Protein AF-A0A7X8IAL9-F1 (afdb_monomer)

Solvent-accessible surface area (backbone atoms only — not comparable to full-atom values): 10198 Å² total; per-residue (Å²): 130,82,61,58,32,57,35,31,48,43,60,51,41,40,53,53,36,50,48,36,69,78,72,43,90,57,88,62,68,87,88,59,64,64,70,59,53,32,47,52,50,37,62,33,36,33,27,13,28,45,78,78,32,46,7,68,96,80,39,61,34,31,34,39,31,29,54,75,41,79,65,78,38,84,29,75,54,65,32,35,36,55,54,33,32,42,37,33,34,37,73,92,75,40,38,34,40,36,42,47,34,92,44,70,69,61,46,48,54,33,56,62,27,91,67,72,88,54,25,53,85,43,66,42,77,46,40,24,48,45,48,37,73,46,49,68,44,47,32,37,46,46,99,82,73,51,70,42,77,55,65,57,89,78,60,54,95,84,55,63,53,79,81,39,46,92,32,50,48,74,45,78,47,77,66,80,71,79,78,74,81,127

Secondary structure (DSSP, 8-state):
---TTEEEHHHHHHHHHHHHHHHS-----TTS-HHHHHHHHHHHHHTTEEEEEE-GGGPPEEEEEETT--S---S--EEE--SEEEEEEETTTTEEEEEEESSHHHHHHHHT-SSSSSSTT-SEEEEEETTEE--EEEEEE-TTS-EEE--STT--TTS-HHHHGGGEEEEEPPPPP-----

Mean predicted aligned error: 6.87 Å

Radius of gyration: 16.72 Å; Cα contacts (8 Å, |Δi|>4): 337; chains: 1; bounding box: 37×33×46 Å

Structure (mmCIF, N/CA/C/O backbone):
data_AF-A0A7X8IAL9-F1
#
_entry.id   AF-A0A7X8IAL9-F1
#
loop_
_atom_site.group_PDB
_atom_site.id
_atom_site.type_symbol
_atom_site.label_atom_id
_atom_site.label_alt_id
_atom_site.label_comp_id
_atom_site.label_asym_id
_atom_site.label_entity_id
_atom_site.label_seq_id
_atom_site.pdbx_PDB_ins_code
_atom_site.Cartn_x
_atom_site.Cartn_y
_atom_site.Cartn_z
_atom_site.occupancy
_atom_site.B_iso_or_equiv
_atom_site.auth_seq_id
_atom_site.auth_comp_id
_atom_site.auth_asym_id
_atom_site.auth_atom_id
_atom_site.pdbx_PDB_model_num
ATOM 1 N N . MET A 1 1 ? 0.511 -17.316 18.051 1.00 42.19 1 MET A N 1
ATOM 2 C CA . MET A 1 1 ? 0.756 -16.774 16.704 1.00 42.19 1 MET A CA 1
ATOM 3 C C . MET A 1 1 ? -0.447 -15.919 16.382 1.00 42.19 1 MET A C 1
ATOM 5 O O . MET A 1 1 ? -1.541 -16.471 16.348 1.00 42.19 1 MET A O 1
ATOM 9 N N . SER A 1 2 ? -0.282 -14.597 16.319 1.00 52.53 2 SER A N 1
ATOM 10 C CA . SER A 1 2 ? -1.327 -13.718 15.788 1.00 52.53 2 SER A CA 1
ATOM 11 C C . SER A 1 2 ? -1.590 -14.115 14.335 1.00 52.53 2 SER A C 1
ATOM 13 O O . SER A 1 2 ? -0.672 -14.531 13.625 1.00 52.53 2 SER A O 1
ATOM 15 N N . ASP A 1 3 ? -2.848 -14.069 13.908 1.00 79.12 3 ASP A N 1
ATOM 16 C CA . ASP A 1 3 ? -3.175 -14.222 12.496 1.00 79.12 3 ASP A CA 1
ATOM 17 C C . ASP A 1 3 ? -2.728 -12.947 11.779 1.00 79.12 3 ASP A C 1
ATOM 19 O O . ASP A 1 3 ? -3.369 -11.912 11.918 1.00 79.12 3 ASP A O 1
ATOM 23 N N . LEU A 1 4 ? -1.610 -13.003 11.047 1.00 82.38 4 LEU A N 1
ATOM 24 C CA . LEU A 1 4 ? -1.046 -11.845 10.336 1.00 82.38 4 LEU A CA 1
ATOM 25 C C . LEU A 1 4 ? -2.037 -11.227 9.337 1.00 82.38 4 LEU A C 1
ATOM 27 O O . LEU A 1 4 ? -1.917 -10.044 9.015 1.00 82.38 4 LEU A O 1
ATOM 31 N N . ARG A 1 5 ? -3.030 -12.012 8.902 1.00 87.81 5 ARG A N 1
ATOM 32 C CA . ARG A 1 5 ? -4.091 -11.611 7.975 1.00 87.81 5 ARG A CA 1
ATOM 33 C C . ARG A 1 5 ? -5.261 -10.909 8.646 1.00 87.81 5 ARG A C 1
ATOM 35 O O . ARG A 1 5 ? -6.133 -10.430 7.939 1.00 87.81 5 ARG A O 1
ATOM 42 N N . THR A 1 6 ? -5.303 -10.831 9.969 1.00 94.06 6 THR A N 1
ATOM 43 C CA . THR A 1 6 ? -6.331 -10.077 10.683 1.00 94.06 6 THR A CA 1
ATOM 44 C C . THR A 1 6 ? -5.652 -8.946 11.440 1.00 94.06 6 THR A C 1
ATOM 46 O O . THR A 1 6 ? -4.868 -9.197 12.352 1.00 94.06 6 THR A O 1
ATOM 49 N N . LYS A 1 7 ? -5.940 -7.703 11.053 1.00 93.69 7 LYS A N 1
ATOM 50 C CA . LYS A 1 7 ? -5.367 -6.498 11.664 1.00 93.69 7 LYS A CA 1
ATOM 51 C C . LYS A 1 7 ? -6.462 -5.490 11.940 1.00 93.69 7 LYS A C 1
ATOM 53 O O . LYS A 1 7 ? -7.434 -5.417 11.200 1.00 93.69 7 LYS A O 1
ATOM 58 N N . THR A 1 8 ? -6.298 -4.676 12.961 1.00 96.62 8 THR A N 1
ATOM 59 C CA . THR A 1 8 ? -7.054 -3.430 13.079 1.00 96.62 8 THR A CA 1
ATOM 60 C C . THR A 1 8 ? -6.558 -2.410 12.047 1.00 96.62 8 THR A C 1
ATOM 62 O O . THR A 1 8 ? -5.414 -2.484 11.585 1.00 96.62 8 THR A O 1
ATOM 65 N N . LEU A 1 9 ? -7.390 -1.431 11.689 1.00 96.31 9 LEU A N 1
ATOM 66 C CA . LEU A 1 9 ? -6.991 -0.312 10.832 1.00 96.31 9 LEU A CA 1
ATOM 67 C C . LEU A 1 9 ? -5.754 0.404 11.397 1.00 96.31 9 LEU A C 1
ATOM 69 O O . LEU A 1 9 ? -4.855 0.774 10.642 1.00 96.31 9 LEU A O 1
ATOM 73 N N . ARG A 1 10 ? -5.679 0.549 12.725 1.00 96.44 10 ARG A N 1
ATOM 74 C CA . ARG A 1 10 ? -4.517 1.117 13.416 1.00 96.44 10 ARG A CA 1
ATOM 75 C C . ARG A 1 10 ? -3.253 0.295 13.194 1.00 96.44 10 ARG A C 1
ATOM 77 O O . ARG A 1 10 ? -2.241 0.863 12.807 1.00 96.44 10 ARG A O 1
ATOM 84 N N . GLU A 1 11 ? -3.307 -1.017 13.415 1.00 95.75 11 GLU A N 1
ATOM 85 C CA . GLU A 1 11 ? -2.155 -1.906 13.201 1.00 95.75 11 GLU A CA 1
ATOM 86 C C . GLU A 1 11 ? -1.697 -1.888 11.739 1.00 95.75 11 GLU A C 1
ATOM 88 O O . GLU A 1 11 ? -0.499 -1.872 11.468 1.00 95.75 11 GLU A O 1
ATOM 93 N N . PHE A 1 12 ? -2.635 -1.850 10.788 1.00 95.00 12 PHE A N 1
ATOM 94 C CA . PHE A 1 12 ? -2.316 -1.711 9.368 1.00 95.00 12 PHE A CA 1
ATOM 95 C C . PHE A 1 12 ? -1.585 -0.393 9.071 1.00 95.00 12 PHE A C 1
ATOM 97 O O . PHE A 1 12 ? -0.506 -0.412 8.480 1.00 95.00 12 PHE A O 1
ATOM 104 N N . LEU A 1 13 ? -2.140 0.746 9.503 1.00 93.62 13 LEU A N 1
ATOM 105 C CA . LEU A 1 13 ? -1.536 2.063 9.274 1.00 93.62 13 LEU A CA 1
ATOM 106 C C . LEU A 1 13 ? -0.201 2.219 10.004 1.00 93.62 13 LEU A C 1
ATOM 108 O O . LEU A 1 13 ? 0.680 2.908 9.503 1.00 93.62 13 LEU A O 1
ATOM 112 N N . GLN A 1 14 ? -0.030 1.565 11.152 1.00 93.56 14 GLN A N 1
ATOM 113 C CA . GLN A 1 14 ? 1.238 1.538 11.869 1.00 93.56 14 GLN A CA 1
ATOM 114 C C . GLN A 1 14 ? 2.319 0.808 11.065 1.00 93.56 14 GLN A C 1
ATOM 116 O O . GLN A 1 14 ? 3.412 1.343 10.924 1.00 93.56 14 GLN A O 1
ATOM 121 N N . GLN A 1 15 ? 2.008 -0.349 10.466 1.00 91.88 15 GLN A N 1
ATOM 122 C CA . GLN A 1 15 ? 2.958 -1.058 9.597 1.00 91.88 15 GLN A CA 1
ATOM 123 C C . GLN A 1 15 ? 3.336 -0.238 8.361 1.00 91.88 15 GLN A C 1
ATOM 125 O O . GLN A 1 15 ? 4.505 -0.198 7.988 1.00 91.88 15 GLN A O 1
ATOM 130 N N . VAL A 1 16 ? 2.359 0.439 7.748 1.00 90.06 16 VAL A N 1
ATOM 131 C CA . VAL A 1 16 ? 2.610 1.381 6.646 1.00 90.06 16 VAL A CA 1
ATOM 132 C C . VAL A 1 16 ? 3.550 2.498 7.101 1.00 90.06 16 VAL A C 1
ATOM 134 O O . VAL A 1 16 ? 4.564 2.737 6.459 1.00 90.06 16 VAL A O 1
ATOM 137 N N . ALA A 1 17 ? 3.254 3.142 8.230 1.00 88.50 17 ALA A N 1
ATOM 138 C CA . ALA A 1 17 ? 4.034 4.262 8.748 1.00 88.50 17 ALA A CA 1
ATOM 139 C C . ALA A 1 17 ? 5.469 3.873 9.116 1.00 88.50 17 ALA A C 1
ATOM 141 O O . ALA A 1 17 ? 6.406 4.604 8.805 1.00 88.50 17 ALA A O 1
ATOM 142 N N . GLU A 1 18 ? 5.642 2.737 9.794 1.00 88.31 18 GLU A N 1
ATOM 143 C CA . GLU A 1 18 ? 6.953 2.216 10.180 1.00 88.31 18 GLU A CA 1
ATOM 144 C C . GLU A 1 18 ? 7.791 1.910 8.942 1.00 88.31 18 GLU A C 1
ATOM 146 O O . GLU A 1 18 ? 8.929 2.369 8.850 1.00 88.31 18 GLU A O 1
ATOM 151 N N . TYR A 1 19 ? 7.203 1.216 7.963 1.00 87.25 19 TYR A N 1
ATOM 152 C CA . TYR A 1 19 ? 7.889 0.892 6.721 1.00 87.25 19 TYR A CA 1
ATOM 153 C C . TYR A 1 19 ? 8.274 2.144 5.938 1.00 87.25 19 TYR A C 1
ATOM 155 O O . TYR A 1 19 ? 9.429 2.268 5.542 1.00 87.25 19 TYR A O 1
ATOM 163 N N . SER A 1 20 ? 7.357 3.099 5.770 1.00 82.69 20 SER A N 1
ATOM 164 C CA . SER A 1 20 ? 7.663 4.351 5.076 1.00 82.69 20 SER A CA 1
ATOM 165 C C . SER A 1 20 ? 8.658 5.228 5.839 1.00 82.69 20 SER A C 1
ATOM 167 O O . SER A 1 20 ? 9.410 5.964 5.214 1.00 82.69 20 SER A O 1
ATOM 169 N N . TYR A 1 21 ? 8.724 5.168 7.171 1.00 80.88 21 TYR A N 1
ATOM 170 C CA . TYR A 1 21 ? 9.773 5.867 7.924 1.00 80.88 21 TYR A CA 1
ATOM 171 C C . TYR A 1 21 ? 11.161 5.259 7.665 1.00 80.88 21 TYR A C 1
ATOM 173 O O . TYR A 1 21 ? 12.146 5.988 7.532 1.00 80.88 21 TYR A O 1
ATOM 181 N N . ASP A 1 22 ? 11.242 3.928 7.608 1.00 82.00 22 ASP A N 1
ATOM 182 C CA . ASP A 1 22 ? 12.504 3.208 7.419 1.00 82.00 22 ASP A CA 1
ATOM 183 C C . ASP A 1 22 ? 12.988 3.239 5.957 1.00 82.00 22 ASP A C 1
ATOM 185 O O . ASP A 1 22 ? 14.195 3.337 5.715 1.00 82.00 22 ASP A O 1
ATOM 189 N N . HIS A 1 23 ? 12.054 3.204 4.999 1.00 77.50 23 HIS A N 1
ATOM 190 C CA . HIS A 1 23 ? 12.324 2.969 3.574 1.00 77.50 23 HIS A CA 1
ATOM 191 C C . HIS A 1 23 ? 11.795 4.047 2.624 1.00 77.50 23 HIS A C 1
ATOM 193 O O . HIS A 1 23 ? 12.223 4.086 1.473 1.00 77.50 23 HIS A O 1
ATOM 199 N N . GLY A 1 24 ? 10.848 4.872 3.066 1.00 65.12 24 GLY A N 1
ATOM 200 C CA . GLY A 1 24 ? 10.171 5.852 2.222 1.00 65.12 24 GLY A CA 1
ATOM 201 C C . GLY A 1 24 ? 10.914 7.182 2.115 1.00 65.12 24 GLY A C 1
ATOM 202 O O . GLY A 1 24 ? 11.796 7.509 2.917 1.00 65.12 24 GLY A O 1
ATOM 203 N N . ASP A 1 25 ? 10.493 7.986 1.138 1.00 53.88 25 ASP A N 1
ATOM 204 C CA . ASP A 1 25 ? 11.043 9.312 0.830 1.00 53.88 25 ASP A CA 1
ATOM 205 C C . ASP A 1 25 ? 10.433 10.409 1.724 1.00 53.88 25 ASP A C 1
ATOM 207 O O . ASP A 1 25 ? 9.987 11.485 1.311 1.00 53.88 25 ASP A O 1
ATOM 211 N N . TYR A 1 26 ? 10.348 10.125 3.025 1.00 49.16 26 TYR A N 1
ATOM 212 C CA . TYR A 1 26 ? 9.940 11.140 3.973 1.00 49.16 26 TYR A CA 1
ATOM 213 C C . TYR A 1 26 ? 11.063 12.175 4.102 1.00 49.16 26 TYR A C 1
ATOM 215 O O . TYR A 1 26 ? 12.069 11.960 4.777 1.00 49.16 26 TYR A O 1
ATOM 223 N N . ASN A 1 27 ? 10.783 13.396 3.639 1.00 40.38 27 ASN A N 1
ATOM 224 C CA . ASN A 1 27 ? 11.352 14.643 4.175 1.00 40.38 27 ASN A CA 1
ATOM 225 C C . ASN A 1 27 ? 11.041 14.843 5.685 1.00 40.38 27 ASN A C 1
ATOM 227 O O . ASN A 1 27 ? 11.032 15.967 6.194 1.00 40.38 27 ASN A O 1
ATOM 231 N N . VAL A 1 28 ? 10.766 13.771 6.437 1.00 44.75 28 VAL A N 1
ATOM 232 C CA . VAL A 1 28 ? 10.884 13.758 7.888 1.00 44.75 28 VAL A CA 1
ATOM 233 C C . VAL A 1 28 ? 12.373 13.824 8.147 1.00 44.75 28 VAL A C 1
ATOM 235 O O . VAL A 1 28 ? 13.112 12.854 8.003 1.00 44.75 28 VAL A O 1
ATOM 238 N N . ILE A 1 29 ? 12.819 15.022 8.502 1.00 40.78 29 ILE A N 1
ATOM 239 C CA . ILE A 1 29 ? 14.117 15.243 9.118 1.00 40.78 29 ILE A CA 1
ATOM 240 C C . ILE A 1 29 ? 14.292 14.130 10.163 1.00 40.78 29 ILE A C 1
ATOM 242 O O . ILE A 1 29 ? 13.561 14.112 11.154 1.00 40.78 29 ILE A O 1
ATOM 246 N N . LYS A 1 30 ? 15.243 13.209 9.945 1.00 52.03 30 LYS A N 1
ATOM 247 C CA . LYS A 1 30 ? 15.613 12.103 10.856 1.00 52.03 30 LYS A CA 1
ATOM 248 C C . LYS A 1 30 ? 16.156 12.590 12.223 1.00 52.03 30 LYS A C 1
ATOM 250 O O . LYS A 1 30 ? 16.856 11.859 12.911 1.00 52.03 30 LYS A O 1
ATOM 255 N N . ASP A 1 31 ? 15.834 13.824 12.619 1.00 51.59 31 ASP A N 1
ATOM 256 C CA . ASP A 1 31 ? 16.098 14.436 13.926 1.00 51.59 31 ASP A CA 1
ATOM 257 C C . ASP A 1 31 ? 14.963 14.175 14.941 1.00 51.59 31 ASP A C 1
ATOM 259 O O . ASP A 1 31 ? 15.006 14.675 16.068 1.00 51.59 31 ASP A O 1
ATOM 263 N N . THR A 1 32 ? 13.925 13.414 14.575 1.00 60.97 32 THR A N 1
ATOM 264 C CA . THR A 1 32 ? 12.786 13.083 15.447 1.00 60.97 32 THR A CA 1
ATOM 265 C C . THR A 1 32 ? 12.774 11.613 15.879 1.00 60.97 32 THR A C 1
ATOM 267 O O . THR A 1 32 ? 13.334 10.732 15.235 1.00 60.97 32 THR A O 1
ATOM 270 N N . ILE A 1 33 ? 12.129 11.353 17.020 1.00 81.56 33 ILE A N 1
ATOM 271 C CA . ILE A 1 33 ? 11.932 10.014 17.595 1.00 81.56 33 ILE A CA 1
ATOM 272 C C . ILE A 1 33 ? 10.917 9.260 16.718 1.00 81.56 33 ILE A C 1
ATOM 274 O O . ILE A 1 33 ? 9.767 9.703 16.650 1.00 81.56 33 ILE A O 1
ATOM 278 N N . LYS A 1 34 ? 11.333 8.157 16.072 1.00 84.00 34 LYS A N 1
ATOM 279 C CA . LYS A 1 34 ? 10.537 7.345 15.123 1.00 84.00 34 LYS A CA 1
ATOM 280 C C . LYS A 1 34 ? 9.113 7.097 15.609 1.00 84.00 34 LYS A C 1
ATOM 282 O O . LYS A 1 34 ? 8.156 7.368 14.891 1.00 84.00 34 LYS A O 1
ATOM 287 N N . GLU A 1 35 ? 8.970 6.664 16.856 1.00 87.00 35 GLU A N 1
ATOM 288 C CA . GLU A 1 35 ? 7.688 6.314 17.464 1.00 87.00 35 GLU A CA 1
ATOM 289 C C . GLU A 1 35 ? 6.693 7.481 17.426 1.00 87.00 35 GLU A C 1
ATOM 291 O O . GLU A 1 35 ? 5.508 7.274 17.185 1.00 87.00 35 GLU A O 1
ATOM 296 N N . LYS A 1 36 ? 7.169 8.722 17.598 1.00 85.69 36 LYS A N 1
ATOM 297 C CA . LYS A 1 36 ? 6.308 9.913 17.560 1.00 85.69 36 LYS A CA 1
ATOM 298 C C . LYS A 1 36 ? 5.855 10.265 16.151 1.00 85.69 36 LYS A C 1
ATOM 300 O O . LYS A 1 36 ? 4.773 10.817 15.988 1.00 85.69 36 LYS A O 1
ATOM 305 N N . GLU A 1 37 ? 6.689 10.026 15.145 1.00 84.75 37 GLU A N 1
ATOM 306 C CA . GLU A 1 37 ? 6.319 10.292 13.751 1.00 84.75 37 GLU A CA 1
ATOM 307 C C . GLU A 1 37 ? 5.328 9.244 13.247 1.00 84.75 37 GLU A C 1
ATOM 309 O O . GLU A 1 37 ? 4.311 9.603 12.657 1.00 84.75 37 GLU A O 1
ATOM 314 N N . VAL A 1 38 ? 5.558 7.973 13.591 1.00 88.88 38 VAL A N 1
ATOM 315 C CA . VAL A 1 38 ? 4.607 6.879 13.356 1.00 88.88 38 VAL A CA 1
ATOM 316 C C . VAL A 1 38 ? 3.263 7.174 14.025 1.00 88.88 38 VAL A C 1
ATOM 318 O O . VAL A 1 38 ? 2.224 7.098 13.373 1.00 88.88 38 VAL A O 1
ATOM 321 N N . GLU A 1 39 ? 3.261 7.579 15.297 1.00 90.00 39 GLU A N 1
ATOM 322 C CA . GLU A 1 39 ? 2.033 7.926 16.024 1.00 90.00 39 GLU A CA 1
ATOM 323 C C . GLU A 1 39 ? 1.271 9.072 15.341 1.00 90.00 39 GLU A C 1
ATOM 325 O O . GLU A 1 39 ? 0.088 8.924 15.034 1.00 90.00 39 GLU A O 1
ATOM 330 N N . LYS A 1 40 ? 1.952 10.178 15.008 1.00 87.62 40 LYS A N 1
ATOM 331 C CA . LYS A 1 40 ? 1.334 11.313 14.299 1.00 87.62 40 LYS A CA 1
ATOM 332 C C . LYS A 1 40 ? 0.753 10.915 12.948 1.00 87.62 40 LYS A C 1
ATOM 334 O O . LYS A 1 40 ? -0.318 11.407 12.585 1.00 87.62 40 LYS A O 1
ATOM 339 N N . PHE A 1 41 ? 1.461 10.076 12.191 1.00 88.19 41 PHE A N 1
ATOM 340 C CA . PHE A 1 41 ? 0.964 9.557 10.922 1.00 88.19 41 PHE A CA 1
ATOM 341 C C . PHE A 1 41 ? -0.336 8.790 11.153 1.00 88.19 41 PHE A C 1
ATOM 343 O O . PHE A 1 41 ? -1.369 9.135 10.584 1.00 88.19 41 PHE A O 1
ATOM 350 N N . VAL A 1 42 ? -0.312 7.800 12.045 1.00 91.31 42 VAL A N 1
ATOM 351 C CA . VAL A 1 42 ? -1.462 6.935 12.319 1.00 91.31 42 VAL A CA 1
ATOM 352 C C . VAL A 1 42 ? -2.669 7.760 12.774 1.00 91.31 42 VAL A C 1
ATOM 354 O O . VAL A 1 42 ? -3.768 7.590 12.245 1.00 91.31 42 VAL A O 1
ATOM 357 N N . GLU A 1 43 ? -2.477 8.708 13.690 1.00 89.75 43 GLU A N 1
ATOM 358 C CA . GLU A 1 43 ? -3.545 9.596 14.165 1.00 89.75 43 GLU A CA 1
ATOM 359 C C . GLU A 1 43 ? -4.124 10.483 13.058 1.00 89.75 43 GLU A C 1
ATOM 361 O O . GLU A 1 43 ? -5.339 10.669 12.989 1.00 89.75 43 GLU A O 1
ATOM 366 N N . SER A 1 44 ? -3.275 10.990 12.160 1.00 88.00 44 SER A N 1
ATOM 367 C CA . SER A 1 44 ? -3.704 11.859 11.059 1.00 88.00 44 SER A CA 1
ATOM 368 C C . SER A 1 44 ? -4.502 11.112 9.987 1.00 88.00 44 SER A C 1
ATOM 370 O O . SER A 1 44 ? -5.242 11.743 9.232 1.00 88.00 44 SER A O 1
ATOM 372 N N . TYR A 1 45 ? -4.344 9.789 9.896 1.00 90.19 45 TYR A N 1
ATOM 373 C CA . TYR A 1 45 ? -4.923 8.967 8.832 1.00 90.19 45 TYR A CA 1
ATOM 374 C C . TYR A 1 45 ? -6.151 8.174 9.285 1.00 90.19 45 TYR A C 1
ATOM 376 O O . TYR A 1 45 ? -7.059 7.984 8.476 1.00 90.19 45 TYR A O 1
ATOM 384 N N . ILE A 1 46 ? -6.219 7.749 10.556 1.00 94.38 46 ILE A N 1
ATOM 385 C CA . ILE A 1 46 ? -7.341 6.951 11.082 1.00 94.38 46 ILE A CA 1
ATOM 386 C C . ILE A 1 46 ? -8.675 7.673 10.905 1.00 94.38 46 ILE A C 1
ATOM 388 O O . ILE A 1 46 ? -9.601 7.095 10.342 1.00 94.38 46 ILE A O 1
ATOM 392 N N . ALA A 1 47 ? -8.777 8.922 11.369 1.00 90.12 47 ALA A N 1
ATOM 393 C CA . ALA A 1 47 ? -10.057 9.627 11.396 1.00 90.12 47 ALA A CA 1
ATOM 394 C C . ALA A 1 47 ? -10.637 9.790 9.984 1.00 90.12 47 ALA A C 1
ATOM 396 O O . ALA A 1 47 ? -11.837 9.620 9.782 1.00 90.12 47 ALA A O 1
ATOM 397 N N . GLY A 1 48 ? -9.777 10.053 8.998 1.00 91.00 48 GLY A N 1
ATOM 398 C CA . GLY A 1 48 ? -10.157 10.259 7.604 1.00 91.00 48 GLY A CA 1
ATOM 399 C C . GLY A 1 48 ? -10.378 8.977 6.801 1.00 91.00 48 GLY A C 1
ATOM 400 O O . GLY A 1 48 ? -10.680 9.077 5.611 1.00 91.00 48 GLY A O 1
ATOM 401 N N . ALA A 1 49 ? -10.208 7.796 7.402 1.00 94.56 49 ALA A N 1
ATOM 402 C CA . ALA A 1 49 ? -10.402 6.520 6.729 1.00 94.56 49 ALA A CA 1
ATOM 403 C C . ALA A 1 49 ? -11.892 6.215 6.504 1.00 94.56 49 ALA A C 1
ATOM 405 O O . ALA A 1 49 ? -12.739 6.411 7.370 1.00 94.56 49 ALA A O 1
ATOM 406 N N . GLU A 1 50 ? -12.206 5.676 5.333 1.00 95.31 50 GLU A N 1
ATOM 407 C CA . GLU A 1 50 ? -13.512 5.146 4.970 1.00 95.31 50 GLU A CA 1
ATOM 408 C C . GLU A 1 50 ? -13.328 3.708 4.471 1.00 95.31 50 GLU A C 1
ATOM 410 O O . GLU A 1 50 ? -12.835 3.460 3.364 1.00 95.31 50 GLU A O 1
ATOM 415 N N . ILE A 1 51 ? -13.722 2.745 5.305 1.00 95.44 51 ILE A N 1
ATOM 416 C CA . ILE A 1 51 ? -13.659 1.318 4.976 1.00 95.44 51 ILE A CA 1
ATOM 417 C C . ILE A 1 51 ? -14.893 0.956 4.151 1.00 95.44 51 ILE A C 1
ATOM 419 O O . ILE A 1 51 ? -16.003 0.828 4.666 1.00 95.44 51 ILE A O 1
ATOM 423 N N . LEU A 1 52 ? -14.693 0.776 2.847 1.00 95.38 52 LEU A N 1
ATOM 424 C CA . LEU A 1 52 ? -15.753 0.394 1.913 1.00 95.38 52 LEU A CA 1
ATOM 425 C C . LEU A 1 52 ? -15.972 -1.123 1.908 1.00 95.38 52 LEU A C 1
ATOM 427 O O . LEU A 1 52 ? -17.099 -1.594 1.737 1.00 95.38 52 LEU A O 1
ATOM 431 N N . LYS A 1 53 ? -14.887 -1.888 2.067 1.00 95.94 53 LYS A N 1
ATOM 432 C CA . LYS A 1 53 ? -14.892 -3.347 2.217 1.00 95.94 53 LYS A CA 1
ATOM 433 C C . LYS A 1 53 ? -13.770 -3.765 3.160 1.00 95.94 53 LYS A C 1
ATOM 435 O O . LYS A 1 53 ? -12.634 -3.333 2.990 1.00 95.94 53 LYS A O 1
ATOM 440 N N . ASP A 1 54 ? -14.098 -4.621 4.119 1.00 94.75 54 ASP A N 1
ATOM 441 C CA . ASP A 1 54 ? -13.238 -5.001 5.245 1.00 94.75 54 ASP A CA 1
ATOM 442 C C . ASP A 1 54 ? -12.399 -6.264 5.004 1.00 94.75 54 ASP A C 1
ATOM 444 O O . ASP A 1 54 ? -11.548 -6.596 5.820 1.00 94.75 54 ASP A O 1
ATOM 448 N N . GLY A 1 55 ? -12.615 -6.985 3.905 1.00 93.38 55 GLY A N 1
ATOM 449 C CA . GLY A 1 55 ? -11.894 -8.229 3.630 1.00 93.38 55 GLY A CA 1
ATOM 450 C C . GLY A 1 55 ? -12.635 -9.510 4.047 1.00 93.38 55 GLY A C 1
ATOM 451 O O . GLY A 1 55 ? -12.210 -10.633 3.763 1.00 93.38 55 GLY A O 1
ATOM 452 N N . LYS A 1 56 ? -13.733 -9.377 4.801 1.00 94.25 56 LYS A N 1
ATOM 453 C CA . LYS A 1 56 ? -14.330 -10.509 5.512 1.00 94.25 56 LYS A CA 1
ATOM 454 C C . LYS A 1 56 ? -14.838 -11.585 4.552 1.00 94.25 56 LYS A C 1
ATOM 456 O O . LYS A 1 56 ? -15.393 -11.293 3.492 1.00 94.25 56 LYS A O 1
ATOM 461 N N . ASP A 1 57 ? -14.684 -12.843 4.964 1.00 91.12 57 ASP A N 1
ATOM 462 C CA . ASP A 1 57 ? -15.049 -14.036 4.189 1.00 91.12 57 ASP A CA 1
ATOM 463 C C . ASP A 1 57 ? -14.274 -14.172 2.858 1.00 91.12 57 ASP A C 1
ATOM 465 O O . ASP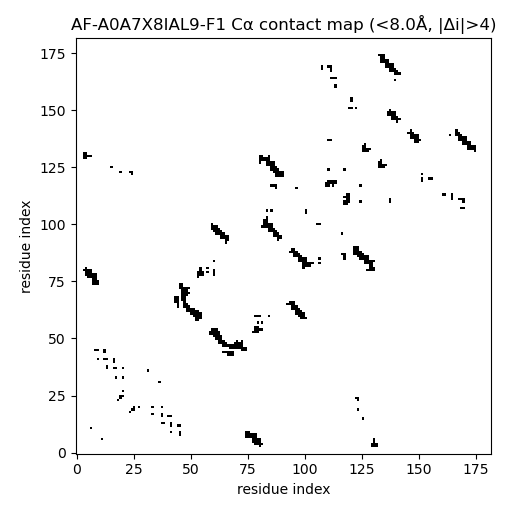 A 1 57 ? -14.772 -14.781 1.911 1.00 91.12 57 ASP A O 1
ATOM 469 N N . GLY A 1 58 ? -13.063 -13.604 2.774 1.00 87.12 58 GLY A N 1
ATOM 470 C CA . GLY A 1 58 ? -12.218 -13.654 1.573 1.00 87.12 58 GLY A CA 1
ATOM 471 C C . GLY A 1 58 ? -12.651 -12.682 0.470 1.00 87.12 58 GLY A C 1
ATOM 472 O O . GLY A 1 58 ? -12.366 -12.906 -0.707 1.00 87.12 58 GLY A O 1
ATOM 473 N N . LYS A 1 59 ? -13.412 -11.638 0.817 1.00 92.62 59 LYS A N 1
ATOM 474 C CA . LYS A 1 59 ? -13.817 -10.579 -0.121 1.00 92.62 59 LYS A CA 1
ATOM 475 C C . LYS A 1 59 ? -12.722 -9.523 -0.217 1.00 92.62 59 LYS A C 1
ATOM 477 O O . LYS A 1 59 ? -12.087 -9.274 0.778 1.00 92.62 59 LYS A O 1
ATOM 482 N N . PRO A 1 60 ? -12.568 -8.790 -1.327 1.00 93.12 60 PRO A N 1
ATOM 483 C CA . PRO A 1 60 ? -11.552 -7.739 -1.422 1.00 93.12 60 PRO A CA 1
ATOM 484 C C . PRO A 1 60 ? -11.655 -6.687 -0.308 1.00 93.12 60 PRO A C 1
ATOM 486 O O . PRO A 1 60 ? -12.761 -6.232 -0.005 1.00 93.12 60 PRO A O 1
ATOM 489 N N . VAL A 1 61 ? -10.515 -6.244 0.219 1.00 94.75 61 VAL A N 1
ATOM 490 C CA . VAL A 1 61 ? -10.397 -5.028 1.029 1.00 94.75 61 VAL A CA 1
ATOM 491 C C . VAL A 1 61 ? -10.441 -3.816 0.098 1.00 94.75 61 VAL A C 1
ATOM 493 O O . VAL A 1 61 ? -9.868 -3.806 -0.996 1.00 94.75 61 VAL A O 1
ATOM 496 N N . THR A 1 62 ? -11.176 -2.785 0.502 1.00 95.56 62 THR A N 1
ATOM 497 C CA . THR A 1 62 ? -11.162 -1.487 -0.171 1.00 95.56 62 THR A CA 1
ATOM 498 C C . THR A 1 62 ? -11.324 -0.397 0.870 1.00 95.56 62 THR A C 1
ATOM 500 O O . THR A 1 62 ? -12.362 -0.316 1.529 1.00 95.56 62 THR A O 1
ATOM 503 N N . ILE A 1 63 ? -10.302 0.438 0.999 1.00 94.94 63 ILE A N 1
ATOM 504 C CA . ILE A 1 63 ? -10.264 1.563 1.932 1.00 94.94 63 ILE A CA 1
ATOM 505 C C . ILE A 1 63 ? -9.844 2.784 1.138 1.00 94.94 63 ILE A C 1
ATOM 507 O O . ILE A 1 63 ? -9.004 2.684 0.248 1.00 94.94 63 ILE A O 1
ATOM 511 N N . ARG A 1 64 ? -10.419 3.932 1.454 1.00 94.12 64 ARG A N 1
ATOM 512 C CA . ARG A 1 64 ? -9.915 5.222 0.992 1.00 94.12 64 ARG A CA 1
ATOM 513 C C . ARG A 1 64 ? -9.854 6.168 2.170 1.00 94.12 64 ARG A C 1
ATOM 515 O O . ARG A 1 64 ? -10.614 6.002 3.117 1.00 94.12 64 ARG A O 1
ATOM 522 N N . GLY A 1 65 ? -9.016 7.179 2.095 1.00 92.25 65 GLY A N 1
ATOM 523 C CA . GLY A 1 65 ? -9.015 8.212 3.109 1.00 92.25 65 GLY A CA 1
ATOM 524 C C . GLY A 1 65 ? -8.262 9.447 2.679 1.00 92.25 65 GLY A C 1
ATOM 525 O O . GLY A 1 65 ? -7.680 9.509 1.596 1.00 92.25 65 GLY A O 1
ATOM 526 N N . LYS A 1 66 ? -8.305 10.447 3.551 1.00 91.12 66 LYS A N 1
ATOM 527 C CA . LYS A 1 66 ? -7.550 11.682 3.400 1.00 91.12 66 LYS A CA 1
ATOM 528 C C . LYS A 1 66 ? -6.980 12.099 4.743 1.00 91.12 66 LYS A C 1
ATOM 530 O O . LYS A 1 66 ? -7.720 12.196 5.720 1.00 91.12 66 LYS A O 1
ATOM 535 N N . ALA A 1 67 ? -5.676 12.345 4.782 1.00 87.00 67 ALA A N 1
ATOM 536 C CA . ALA A 1 67 ? -5.003 12.794 5.991 1.00 87.00 67 ALA A CA 1
ATOM 537 C C . ALA A 1 67 ? -5.614 14.109 6.510 1.00 87.00 67 ALA A C 1
ATOM 539 O O . ALA A 1 67 ? -5.831 15.052 5.745 1.00 87.00 67 ALA A O 1
ATOM 540 N N . GLY A 1 68 ? -5.890 14.168 7.814 1.00 86.38 68 GLY A N 1
ATOM 541 C CA . GLY A 1 68 ? -6.473 15.335 8.481 1.00 86.38 68 GLY A CA 1
ATOM 542 C C . GLY A 1 68 ? -7.966 15.574 8.214 1.00 86.38 68 GLY A C 1
ATOM 543 O O . GLY A 1 68 ? -8.500 16.572 8.696 1.00 86.38 68 GLY A O 1
ATOM 544 N N . ASP A 1 69 ? -8.638 14.696 7.464 1.00 91.62 69 ASP A N 1
ATOM 545 C CA . ASP A 1 69 ? -10.103 14.665 7.369 1.00 91.62 69 ASP A CA 1
ATOM 546 C C . ASP A 1 69 ? -10.695 13.791 8.494 1.00 91.62 69 ASP A C 1
ATOM 548 O O . ASP A 1 69 ? -9.977 13.041 9.156 1.00 91.62 69 ASP A O 1
ATOM 552 N N . ASP A 1 70 ? -12.009 13.876 8.702 1.00 90.50 70 ASP A N 1
ATOM 553 C CA . ASP A 1 70 ? -12.743 13.048 9.664 1.00 90.50 70 ASP A CA 1
ATOM 554 C C . ASP A 1 70 ? -13.989 12.435 9.004 1.00 90.50 70 ASP A C 1
ATOM 556 O O . ASP A 1 70 ? -14.940 13.119 8.612 1.00 90.50 70 ASP A O 1
ATOM 560 N N . LYS A 1 71 ? -13.958 11.112 8.853 1.00 88.50 71 LYS A N 1
ATOM 561 C CA . LYS A 1 71 ? -15.032 10.244 8.356 1.00 88.50 71 LYS A CA 1
ATOM 562 C C . LYS A 1 71 ? -15.593 9.335 9.453 1.00 88.50 71 LYS A C 1
ATOM 564 O O . LYS A 1 71 ? -16.521 8.575 9.177 1.00 88.50 71 LYS A O 1
ATOM 569 N N . GLY A 1 72 ? -15.093 9.448 10.685 1.00 87.06 72 GLY A N 1
ATOM 570 C CA . GLY A 1 72 ? -15.593 8.733 11.856 1.00 87.06 72 GLY A CA 1
ATOM 571 C C . GLY A 1 72 ? -14.946 7.376 12.132 1.00 87.06 72 GLY A C 1
ATOM 572 O O . GLY A 1 72 ? -15.470 6.645 12.975 1.00 87.06 72 GLY A O 1
ATOM 573 N N . SER A 1 73 ? -13.844 7.028 11.460 1.00 93.88 73 SER A N 1
ATOM 574 C CA . SER A 1 73 ? -13.108 5.800 11.774 1.00 93.88 73 SER A CA 1
ATOM 575 C C . SER A 1 73 ? -12.347 5.907 13.099 1.00 93.88 73 SER A C 1
ATOM 577 O O . SER A 1 73 ? -11.816 6.965 13.439 1.00 93.88 73 SER A O 1
ATOM 579 N N . THR A 1 74 ? -12.301 4.816 13.871 1.00 93.75 74 THR A N 1
ATOM 580 C CA . THR A 1 74 ? -11.725 4.809 15.235 1.00 93.75 74 THR A CA 1
ATOM 581 C C . THR A 1 74 ? -10.338 4.175 15.307 1.00 93.75 74 THR A C 1
ATOM 583 O O . THR A 1 74 ? -9.575 4.434 16.242 1.00 93.75 74 THR A O 1
ATOM 586 N N . GLY A 1 75 ? -9.996 3.358 14.313 1.00 94.56 75 GLY A N 1
ATOM 587 C CA . GLY A 1 75 ? -8.777 2.563 14.262 1.00 94.56 75 GLY A CA 1
ATOM 588 C C . GLY A 1 75 ? -8.964 1.129 14.757 1.00 94.56 75 GLY A C 1
ATOM 589 O O . GLY A 1 75 ? -8.072 0.320 14.520 1.00 94.56 75 GLY A O 1
ATOM 590 N N . ASP A 1 76 ? -10.089 0.807 15.405 1.00 96.69 76 ASP A N 1
ATOM 591 C CA . ASP A 1 76 ? -10.397 -0.532 15.937 1.00 96.69 76 ASP A CA 1
ATOM 592 C C . ASP A 1 76 ? -11.081 -1.440 14.903 1.00 96.69 76 ASP A C 1
ATOM 594 O O . ASP A 1 76 ? -11.323 -2.624 15.153 1.00 96.69 76 ASP A O 1
ATOM 598 N N . GLU A 1 77 ? -11.436 -0.890 13.743 1.00 96.38 77 GLU A N 1
ATOM 599 C CA . GLU A 1 77 ? -12.064 -1.635 12.665 1.00 96.38 77 GLU A CA 1
ATOM 600 C C . GLU A 1 77 ? -11.140 -2.743 12.171 1.00 96.38 77 GLU A C 1
ATOM 602 O O . GLU A 1 77 ? -9.958 -2.525 11.915 1.00 96.38 77 GLU A O 1
ATOM 607 N N . VAL A 1 78 ? -11.692 -3.945 12.031 1.00 96.25 78 VAL A N 1
ATOM 608 C CA . VAL A 1 78 ? -10.925 -5.133 11.662 1.00 96.25 78 VAL A CA 1
ATOM 609 C C . VAL A 1 78 ? -10.876 -5.277 10.146 1.00 96.25 78 VAL A C 1
ATOM 611 O O . VAL A 1 78 ? -11.906 -5.258 9.476 1.00 96.25 78 VAL A O 1
ATOM 614 N N . LEU A 1 79 ? -9.669 -5.480 9.635 1.00 95.75 79 LEU A N 1
ATOM 615 C CA . LEU A 1 79 ? -9.327 -5.747 8.250 1.00 95.75 79 LEU A CA 1
ATOM 616 C C . LEU A 1 79 ? -8.849 -7.195 8.111 1.00 95.75 79 LEU A C 1
ATOM 618 O O . LEU A 1 79 ? -8.013 -7.666 8.887 1.00 95.75 79 LEU A O 1
ATOM 622 N N . PHE A 1 80 ? -9.358 -7.889 7.095 1.00 95.25 80 PHE A N 1
ATOM 623 C CA . PHE A 1 80 ? -8.929 -9.233 6.718 1.00 95.25 80 PHE A CA 1
ATOM 624 C C . PHE A 1 80 ? -8.007 -9.137 5.493 1.00 95.25 80 PHE A C 1
ATOM 626 O O . PHE A 1 80 ? -8.445 -9.187 4.346 1.00 95.25 80 PHE A O 1
ATOM 633 N N . CYS A 1 81 ? -6.716 -8.950 5.745 1.00 92.19 81 CYS A N 1
ATOM 634 C CA . CYS A 1 81 ? -5.662 -8.724 4.762 1.00 92.19 81 CYS A CA 1
ATOM 635 C C . CYS A 1 81 ? -5.217 -10.036 4.090 1.00 92.19 81 CYS A C 1
ATOM 637 O O . CYS A 1 81 ? -4.191 -10.608 4.457 1.00 92.19 81 CYS A O 1
ATOM 639 N N . HIS A 1 82 ? -5.986 -10.526 3.119 1.00 91.25 82 HIS A N 1
ATOM 640 C CA . HIS A 1 82 ? -5.633 -11.688 2.293 1.00 91.25 82 HIS A CA 1
ATOM 641 C C . HIS A 1 82 ? -5.162 -11.282 0.890 1.00 91.25 82 HIS A C 1
ATOM 643 O O . HIS A 1 82 ? -5.434 -10.172 0.433 1.00 91.25 82 HIS A O 1
ATOM 649 N N . ASP A 1 83 ? -4.501 -12.209 0.195 1.00 93.75 83 ASP A N 1
ATOM 650 C CA . ASP A 1 83 ? -3.965 -12.010 -1.156 1.00 93.75 83 ASP A CA 1
ATOM 651 C C . ASP A 1 83 ? -2.968 -10.842 -1.192 1.00 93.75 83 ASP A C 1
ATOM 653 O O . ASP A 1 83 ? -2.029 -10.831 -0.398 1.00 93.75 83 ASP A O 1
ATOM 657 N N . TYR A 1 84 ? -3.146 -9.875 -2.095 1.00 94.81 84 TYR A N 1
ATOM 658 C CA . TYR A 1 84 ? -2.247 -8.740 -2.266 1.00 94.81 84 TYR A CA 1
ATOM 659 C C . TYR A 1 84 ? -2.990 -7.429 -2.036 1.00 94.81 84 TYR A C 1
ATOM 661 O O . TYR A 1 84 ? -3.857 -7.063 -2.823 1.00 94.81 84 TYR A O 1
ATOM 669 N N . LEU A 1 85 ? -2.649 -6.698 -0.982 1.00 94.75 85 LEU A N 1
ATOM 670 C CA . LEU A 1 85 ? -3.152 -5.351 -0.737 1.00 94.75 85 LEU A CA 1
ATOM 671 C C . LEU A 1 85 ? -2.122 -4.359 -1.264 1.00 94.75 85 LEU A C 1
ATOM 673 O O . LEU A 1 85 ? -0.971 -4.410 -0.846 1.00 94.75 85 LEU A O 1
ATOM 677 N N . LEU A 1 86 ? -2.534 -3.454 -2.144 1.00 93.38 86 LEU A N 1
ATOM 678 C CA . LEU A 1 86 ? -1.714 -2.321 -2.561 1.00 93.38 86 LEU A CA 1
ATOM 679 C C . LEU A 1 86 ? -2.221 -1.069 -1.846 1.00 93.38 86 LEU A C 1
ATOM 681 O O . LEU A 1 86 ? -3.370 -0.666 -2.045 1.00 93.38 86 LEU A O 1
ATOM 685 N N . TYR A 1 87 ? -1.371 -0.509 -0.992 1.00 91.88 87 TYR A N 1
ATOM 686 C CA . TYR A 1 87 ? -1.513 0.819 -0.409 1.00 91.88 87 TYR A CA 1
ATOM 687 C C . TYR A 1 87 ? -0.844 1.843 -1.320 1.00 91.88 87 TYR A C 1
ATOM 689 O O . TYR A 1 87 ? 0.255 1.603 -1.823 1.00 91.88 87 TYR A O 1
ATOM 697 N N . ASP A 1 88 ? -1.496 2.986 -1.481 1.00 87.44 88 ASP A N 1
ATOM 698 C CA . ASP A 1 88 ? -0.995 4.118 -2.247 1.00 87.44 88 ASP A CA 1
ATOM 699 C C . ASP A 1 88 ? -1.360 5.432 -1.555 1.00 87.44 88 ASP A C 1
ATOM 701 O O . ASP A 1 88 ? -2.514 5.627 -1.160 1.00 87.44 88 ASP A O 1
ATOM 705 N N . LEU A 1 89 ? -0.370 6.317 -1.432 1.00 81.75 89 LEU A N 1
ATOM 706 C CA . LEU A 1 89 ? -0.504 7.690 -0.967 1.00 81.75 89 LEU A CA 1
ATOM 707 C C . LEU A 1 89 ? -0.106 8.692 -2.056 1.00 81.75 89 LEU A C 1
ATOM 709 O O . LEU A 1 89 ? 1.014 8.692 -2.576 1.00 81.75 89 LEU A O 1
ATOM 713 N N . THR A 1 90 ? -0.986 9.668 -2.273 1.00 72.69 90 THR A N 1
ATOM 714 C CA . THR A 1 90 ? -0.705 10.841 -3.104 1.00 72.69 90 THR A CA 1
ATOM 715 C C . THR A 1 90 ? -0.238 12.016 -2.234 1.00 72.69 90 THR A C 1
ATOM 717 O O . THR A 1 90 ? -1.029 12.689 -1.565 1.00 72.69 90 THR A O 1
ATOM 720 N N . GLY A 1 91 ? 1.066 12.305 -2.242 1.00 64.50 91 GLY A N 1
ATOM 721 C CA . GLY A 1 91 ? 1.680 13.296 -1.348 1.00 64.50 91 GLY A CA 1
ATOM 722 C C . GLY A 1 91 ? 1.156 14.727 -1.518 1.00 64.50 91 GLY A C 1
ATOM 723 O O . GLY A 1 91 ? 1.113 15.481 -0.550 1.00 64.50 91 GLY A O 1
ATOM 724 N N . GLN A 1 92 ? 0.684 15.106 -2.713 1.00 67.81 92 GLN A N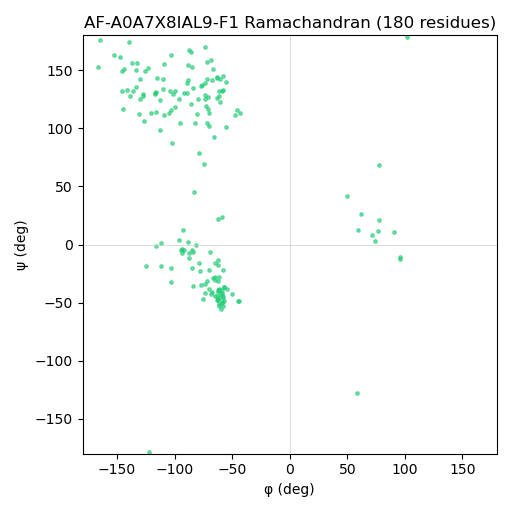 1
ATOM 725 C CA . GLN A 1 92 ? 0.154 16.456 -2.961 1.00 67.81 92 GLN A CA 1
ATOM 726 C C . GLN A 1 92 ? -1.203 16.719 -2.293 1.00 67.81 92 GLN A C 1
ATOM 728 O O . GLN A 1 92 ? -1.505 17.860 -1.943 1.00 67.81 92 GLN A O 1
ATOM 733 N N . SER A 1 93 ? -2.042 15.691 -2.143 1.00 74.50 93 SER A N 1
ATOM 734 C CA . SER A 1 93 ? -3.421 15.849 -1.661 1.00 74.50 93 SER A CA 1
ATOM 735 C C . SER A 1 93 ? -3.651 15.239 -0.274 1.00 74.50 93 SER A C 1
ATOM 737 O O . SER A 1 93 ? -4.633 15.590 0.387 1.00 74.50 93 SER A O 1
ATOM 739 N N . GLY A 1 94 ? -2.757 14.344 0.163 1.00 78.56 94 GLY A N 1
ATOM 740 C CA . GLY A 1 94 ? -2.927 13.529 1.364 1.00 78.56 94 GLY A CA 1
ATOM 741 C C . GLY A 1 94 ? -3.995 12.441 1.212 1.00 78.56 94 GLY A C 1
ATOM 742 O O . GLY A 1 94 ? -4.371 11.827 2.210 1.00 78.56 94 GLY A O 1
ATOM 743 N N . GLU A 1 95 ? -4.522 12.231 0.002 1.00 87.69 95 GLU A N 1
ATOM 744 C CA . GLU A 1 95 ? -5.447 11.141 -0.306 1.00 87.69 95 GLU A CA 1
ATOM 745 C C . GLU A 1 95 ? -4.683 9.830 -0.450 1.00 87.69 95 GLU A C 1
ATOM 747 O O . GLU A 1 95 ? -3.638 9.774 -1.107 1.00 87.69 95 GLU A O 1
ATOM 752 N N . TRP A 1 96 ? -5.240 8.780 0.142 1.00 89.31 96 TRP A N 1
ATOM 753 C CA . TRP A 1 96 ? -4.683 7.437 0.119 1.00 89.31 96 TRP A CA 1
ATOM 754 C C . TRP A 1 96 ? -5.768 6.390 -0.118 1.00 89.31 96 TRP A C 1
ATOM 756 O O . TRP A 1 96 ? -6.956 6.610 0.151 1.00 89.31 96 TRP A O 1
ATOM 766 N N . VAL A 1 97 ? -5.359 5.234 -0.629 1.00 92.06 97 VAL A N 1
ATOM 767 C CA . VAL A 1 97 ? -6.253 4.119 -0.944 1.00 92.06 97 VAL A CA 1
ATOM 768 C C . VAL A 1 97 ? -5.580 2.783 -0.647 1.00 92.06 97 VAL A C 1
ATOM 770 O O . VAL A 1 97 ? -4.362 2.651 -0.722 1.00 92.06 97 VAL A O 1
ATOM 773 N N . VAL A 1 98 ? -6.391 1.781 -0.315 1.00 93.62 98 VAL A N 1
ATOM 774 C CA . VAL A 1 98 ? -5.990 0.377 -0.206 1.00 93.62 98 VAL A CA 1
ATOM 775 C C . VAL A 1 98 ? -6.929 -0.458 -1.056 1.00 93.62 98 VAL A C 1
ATOM 777 O O . VAL A 1 98 ? -8.149 -0.366 -0.895 1.00 93.62 98 VAL A O 1
ATOM 780 N N . VAL A 1 99 ? -6.374 -1.291 -1.935 1.00 93.50 99 VAL A N 1
ATOM 781 C CA . VAL A 1 99 ? -7.147 -2.189 -2.804 1.00 93.50 99 VAL A CA 1
ATOM 782 C C . VAL A 1 99 ? -6.544 -3.590 -2.789 1.00 93.50 99 VAL A C 1
ATOM 784 O O . VAL A 1 99 ? -5.331 -3.746 -2.905 1.00 93.50 99 VAL A O 1
ATOM 787 N N . THR A 1 100 ? -7.394 -4.614 -2.674 1.00 94.62 100 THR A N 1
ATOM 788 C CA . THR A 1 100 ? -6.979 -6.014 -2.844 1.00 94.62 100 THR A CA 1
ATOM 789 C C . THR A 1 100 ? -6.964 -6.439 -4.310 1.00 94.62 100 THR A C 1
ATOM 791 O O . THR A 1 100 ? -7.945 -6.261 -5.035 1.00 94.62 100 THR A O 1
ATOM 794 N N . PHE A 1 101 ? -5.891 -7.121 -4.690 1.00 93.88 101 PHE A N 1
ATOM 795 C CA . PHE A 1 101 ? -5.703 -7.849 -5.935 1.00 93.88 101 PHE A CA 1
ATOM 796 C C . PHE A 1 101 ? -5.552 -9.343 -5.650 1.00 93.88 101 PHE A C 1
ATOM 798 O O . PHE A 1 101 ? -4.926 -9.749 -4.673 1.00 93.88 101 PHE A O 1
ATOM 805 N N . THR A 1 102 ? -6.109 -10.172 -6.530 1.00 91.25 102 THR A N 1
ATOM 806 C CA . THR A 1 102 ? -6.122 -11.636 -6.372 1.00 91.25 102 THR A CA 1
ATOM 807 C C . THR A 1 102 ? -4.957 -12.335 -7.070 1.00 91.25 102 THR A C 1
ATOM 809 O O . THR A 1 102 ? -4.843 -13.557 -7.005 1.00 91.25 102 THR A O 1
ATOM 812 N N . SER A 1 103 ? -4.114 -11.595 -7.793 1.00 92.81 103 SER A N 1
ATOM 813 C CA . SER A 1 103 ? -2.966 -12.154 -8.502 1.00 92.81 103 SER A CA 1
ATOM 814 C C . SER A 1 103 ? -1.787 -11.188 -8.504 1.00 92.81 103 SER A C 1
ATOM 816 O O . SER A 1 103 ? -1.969 -9.972 -8.522 1.00 92.81 103 SER A O 1
ATOM 818 N N . LEU A 1 104 ? -0.575 -11.748 -8.515 1.00 92.00 104 LEU A N 1
ATOM 819 C CA . LEU A 1 104 ? 0.660 -10.973 -8.611 1.00 92.00 104 LEU A CA 1
ATOM 820 C C . LEU A 1 104 ? 0.699 -10.146 -9.903 1.00 92.00 104 LEU A C 1
ATOM 822 O O . LEU A 1 104 ? 1.033 -8.970 -9.867 1.00 92.00 104 LEU A O 1
ATOM 826 N N . GLU A 1 105 ? 0.282 -10.749 -11.019 1.00 92.38 105 GLU A N 1
ATOM 827 C CA . GLU A 1 105 ? 0.251 -10.105 -12.335 1.00 92.38 105 GLU A CA 1
ATOM 828 C C . GLU A 1 105 ? -0.636 -8.849 -12.335 1.00 92.38 105 GLU A C 1
ATOM 830 O O . GLU A 1 105 ? -0.283 -7.834 -12.935 1.00 92.38 105 GLU A O 1
ATOM 835 N N . ASP A 1 106 ? -1.781 -8.887 -11.647 1.00 91.06 106 ASP A N 1
ATOM 836 C CA . ASP A 1 106 ? -2.667 -7.725 -11.562 1.00 91.06 106 ASP A CA 1
ATOM 837 C C . ASP A 1 106 ? -2.058 -6.606 -10.713 1.00 91.06 106 ASP A C 1
ATOM 839 O O . ASP A 1 106 ? -2.178 -5.440 -11.085 1.00 91.06 106 ASP A O 1
ATOM 843 N N . VAL A 1 107 ? -1.367 -6.941 -9.618 1.00 92.00 107 VAL A N 1
ATOM 844 C CA . VAL A 1 107 ? -0.645 -5.955 -8.794 1.00 92.00 107 VAL A CA 1
ATOM 845 C C . VAL A 1 107 ? 0.463 -5.290 -9.605 1.00 92.00 107 VAL A C 1
ATOM 847 O O . VAL A 1 107 ? 0.553 -4.065 -9.626 1.00 92.00 107 VAL A O 1
ATOM 850 N N . GLU A 1 108 ? 1.278 -6.082 -10.308 1.00 91.94 108 GLU A N 1
ATOM 851 C CA . GLU A 1 108 ? 2.391 -5.582 -11.123 1.00 91.94 108 GLU A CA 1
ATOM 852 C C . GLU A 1 108 ? 1.906 -4.605 -12.192 1.00 91.94 108 GLU A C 1
ATOM 854 O O . GLU A 1 108 ? 2.483 -3.529 -12.338 1.00 91.94 108 GLU A O 1
ATOM 859 N N . LYS A 1 109 ? 0.803 -4.935 -12.882 1.00 88.56 109 LYS A N 1
ATOM 860 C CA . LYS A 1 109 ? 0.177 -4.046 -13.871 1.00 88.56 109 LYS A CA 1
ATOM 861 C C . LYS A 1 109 ? -0.215 -2.694 -13.286 1.00 88.56 109 LYS A C 1
ATOM 863 O O . LYS A 1 109 ? -0.105 -1.705 -13.999 1.00 88.56 109 LYS A O 1
ATOM 868 N N . HIS A 1 110 ? -0.678 -2.646 -12.035 1.00 87.00 110 HIS A N 1
ATOM 869 C CA . HIS A 1 110 ? -1.039 -1.385 -11.381 1.00 87.00 110 HIS A CA 1
ATOM 870 C C . HIS A 1 110 ? 0.206 -0.602 -10.970 1.00 87.00 110 HIS A C 1
ATOM 872 O O . HIS A 1 110 ? 0.313 0.566 -11.332 1.00 87.00 110 HIS A O 1
ATOM 878 N N . ILE A 1 111 ? 1.186 -1.256 -10.331 1.00 88.06 111 ILE A N 1
ATOM 879 C CA . ILE A 1 111 ? 2.455 -0.631 -9.913 1.00 88.06 111 ILE A CA 1
ATOM 880 C C . ILE A 1 111 ? 3.117 0.143 -11.062 1.00 88.06 111 ILE A C 1
ATOM 882 O O . ILE A 1 111 ? 3.614 1.249 -10.852 1.00 88.06 111 ILE A O 1
ATOM 886 N N . ILE A 1 112 ? 3.121 -0.427 -12.271 1.00 87.44 112 ILE A N 1
ATOM 887 C CA . ILE A 1 112 ? 3.766 0.181 -13.444 1.00 87.44 112 ILE A CA 1
ATOM 888 C C . ILE A 1 112 ? 2.805 0.969 -14.341 1.00 87.44 112 ILE A C 1
ATOM 890 O O . ILE A 1 112 ? 3.234 1.442 -15.388 1.00 87.44 112 ILE A O 1
ATOM 894 N N . SER A 1 113 ? 1.527 1.119 -13.977 1.00 81.50 113 SER A N 1
ATOM 895 C CA . SER A 1 113 ? 0.526 1.779 -14.827 1.00 81.50 113 SER A CA 1
ATOM 896 C C . SER A 1 113 ? 0.765 3.290 -14.991 1.00 81.50 113 SER A C 1
ATOM 898 O O . SER A 1 113 ? 1.441 3.922 -14.181 1.00 81.50 113 SER A O 1
ATOM 900 N N . GLU A 1 114 ? 0.199 3.879 -16.055 1.00 65.25 114 GLU A N 1
ATOM 901 C CA . GLU A 1 114 ? 0.300 5.318 -16.372 1.00 65.25 114 GLU A CA 1
ATOM 902 C C . GLU A 1 114 ? -0.869 6.171 -15.844 1.00 65.25 114 GLU A C 1
ATOM 904 O O . GLU A 1 114 ? -0.862 7.388 -16.016 1.00 65.25 114 GLU A O 1
ATOM 909 N N . GLY A 1 115 ? -1.905 5.576 -15.242 1.00 60.03 115 GLY A N 1
ATOM 910 C CA . 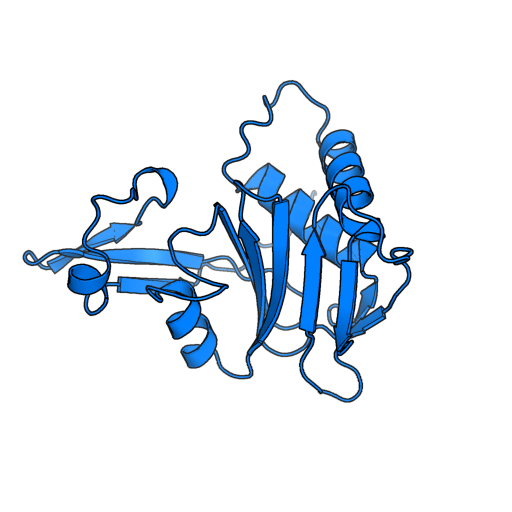GLY A 1 115 ? -3.099 6.340 -14.883 1.00 60.03 115 GLY A CA 1
ATOM 911 C C . GLY A 1 115 ? -4.061 5.643 -13.930 1.00 60.03 115 GLY A C 1
ATOM 912 O O . GLY A 1 115 ? -4.185 4.423 -13.919 1.00 60.03 115 GLY A O 1
ATOM 913 N N . GLY A 1 116 ? -4.788 6.465 -13.170 1.00 59.34 116 GLY A N 1
ATOM 914 C CA . GLY A 1 116 ? -5.667 6.040 -12.079 1.00 59.34 116 GLY A CA 1
ATOM 915 C C . GLY A 1 116 ? -5.030 6.266 -10.707 1.00 59.34 116 GLY A C 1
ATOM 916 O O . GLY A 1 116 ? -3.900 6.735 -10.615 1.00 59.34 116 GLY A O 1
ATOM 917 N N . TYR A 1 117 ? -5.764 5.942 -9.643 1.00 52.94 117 TYR A N 1
ATOM 918 C CA . TYR A 1 117 ? -5.136 5.656 -8.351 1.00 52.94 117 TYR A CA 1
ATOM 919 C C . TYR A 1 117 ? -4.246 4.415 -8.537 1.00 52.94 117 TYR A C 1
ATOM 921 O O . TYR A 1 117 ? -4.658 3.523 -9.281 1.00 52.94 117 TYR A O 1
ATOM 929 N N . LEU A 1 118 ? -3.092 4.335 -7.867 1.00 62.03 118 LEU A N 1
ATOM 930 C CA . LEU A 1 118 ? -2.098 3.252 -7.949 1.00 62.03 118 LEU A CA 1
ATOM 931 C C . LEU A 1 118 ? -1.225 3.323 -9.213 1.00 62.03 118 LEU A C 1
ATOM 933 O O . LEU A 1 118 ? -1.351 2.477 -10.095 1.00 62.03 118 LEU A O 1
ATOM 937 N N . ASN A 1 119 ? -0.358 4.332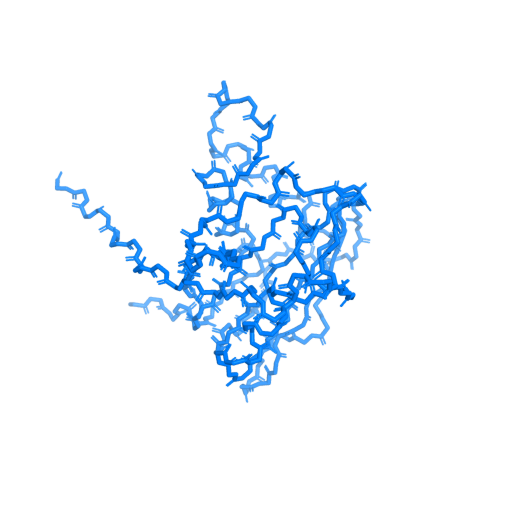 -9.332 1.00 66.81 119 ASN A N 1
ATOM 938 C CA . ASN A 1 119 ? 0.539 4.471 -10.483 1.00 66.81 119 ASN A CA 1
ATOM 939 C C . ASN A 1 119 ? 1.956 4.941 -10.099 1.00 66.81 119 ASN A C 1
ATOM 941 O O . ASN A 1 119 ? 2.267 5.267 -8.953 1.00 66.81 119 ASN A O 1
ATOM 945 N N . VAL A 1 120 ? 2.853 4.982 -11.080 1.00 63.88 120 VAL A N 1
ATOM 946 C CA . VAL A 1 120 ? 4.270 5.312 -10.871 1.00 63.88 120 VAL A CA 1
ATOM 947 C C . VAL A 1 120 ? 4.533 6.751 -10.373 1.00 63.88 120 VAL A C 1
ATOM 949 O O . VAL A 1 120 ? 5.598 6.994 -9.816 1.00 63.88 120 VAL A O 1
ATOM 952 N N . TYR A 1 121 ? 3.575 7.677 -10.462 1.00 65.31 121 TYR A N 1
ATOM 953 C CA . TYR A 1 121 ? 3.670 9.035 -9.897 1.00 65.31 121 TYR A CA 1
ATOM 954 C C . TYR A 1 121 ? 3.273 9.121 -8.417 1.00 65.31 121 TYR A C 1
ATOM 956 O O . TYR A 1 121 ? 3.355 10.186 -7.806 1.00 65.31 121 TYR A O 1
ATOM 964 N N . CYS A 1 122 ? 2.802 8.024 -7.828 1.00 67.31 122 CYS A N 1
ATOM 965 C CA . CYS A 1 122 ? 2.406 8.006 -6.428 1.00 67.31 122 CYS A CA 1
ATOM 966 C C . CYS A 1 122 ? 3.609 8.187 -5.503 1.00 67.31 122 CYS A C 1
ATOM 968 O O . CYS A 1 122 ? 4.671 7.631 -5.773 1.00 67.31 122 CYS A O 1
ATOM 970 N N . THR A 1 123 ? 3.437 8.939 -4.417 1.00 70.00 123 THR A N 1
ATOM 971 C CA . THR A 1 123 ? 4.537 9.268 -3.499 1.00 70.00 123 THR A CA 1
ATOM 972 C C . THR A 1 123 ? 5.010 8.033 -2.751 1.00 70.00 123 THR A C 1
ATOM 974 O O . THR A 1 123 ? 6.202 7.801 -2.653 1.00 70.00 123 THR A O 1
ATOM 977 N N . GLU A 1 124 ? 4.076 7.202 -2.293 1.00 79.56 124 GLU A N 1
ATOM 978 C CA . GLU A 1 124 ? 4.398 5.969 -1.582 1.00 79.56 124 GLU A CA 1
ATOM 979 C C . GLU A 1 124 ? 3.506 4.842 -2.103 1.00 79.56 124 GLU A C 1
ATOM 981 O O . GLU A 1 124 ? 2.289 5.012 -2.202 1.00 79.56 124 GLU A O 1
ATOM 986 N N . MET A 1 125 ? 4.099 3.688 -2.417 1.00 86.88 125 MET A N 1
ATOM 987 C CA . MET A 1 125 ? 3.366 2.471 -2.766 1.00 86.88 125 MET A CA 1
ATOM 988 C C . MET A 1 125 ? 3.893 1.296 -1.953 1.00 86.88 125 MET A C 1
ATOM 990 O O . MET A 1 125 ? 5.077 0.977 -2.017 1.00 86.88 125 MET A O 1
ATOM 994 N N . ILE A 1 126 ? 3.001 0.613 -1.237 1.00 90.50 126 ILE A N 1
ATOM 995 C CA . ILE A 1 126 ? 3.352 -0.543 -0.408 1.00 90.50 126 ILE A CA 1
ATOM 996 C C . ILE A 1 126 ? 2.448 -1.705 -0.777 1.00 90.50 126 ILE A C 1
ATOM 998 O O . ILE A 1 126 ? 1.224 -1.584 -0.776 1.00 90.50 126 ILE A O 1
ATOM 1002 N N . VAL A 1 127 ? 3.052 -2.859 -1.044 1.00 93.31 127 VAL A N 1
ATOM 1003 C CA . VAL A 1 127 ? 2.318 -4.110 -1.221 1.00 93.31 127 VAL A CA 1
ATOM 1004 C C . VAL A 1 127 ? 2.389 -4.907 0.069 1.00 93.31 127 VAL A C 1
ATOM 1006 O O . VAL A 1 127 ? 3.468 -5.111 0.616 1.00 93.31 127 VAL A O 1
ATOM 1009 N N . MET A 1 128 ? 1.251 -5.411 0.536 1.00 93.81 128 MET A N 1
ATOM 1010 C CA . MET A 1 128 ? 1.190 -6.439 1.568 1.00 93.81 128 MET A CA 1
ATOM 1011 C C . MET A 1 128 ? 0.645 -7.729 0.974 1.00 93.81 128 MET A C 1
ATOM 1013 O O . MET A 1 128 ? -0.459 -7.745 0.432 1.00 93.81 128 MET A O 1
ATOM 1017 N N . LYS A 1 129 ? 1.391 -8.821 1.115 1.00 93.56 129 LYS A N 1
ATOM 1018 C CA . LYS A 1 129 ? 0.942 -10.165 0.775 1.00 93.56 129 LYS A CA 1
ATOM 1019 C C . LYS A 1 129 ? 0.511 -10.895 2.040 1.00 93.56 129 LYS A C 1
ATOM 1021 O O . LYS A 1 129 ? 1.326 -11.098 2.935 1.00 93.56 129 LYS A O 1
ATOM 1026 N N . ASP A 1 130 ? -0.759 -11.281 2.116 1.00 92.25 130 ASP A N 1
ATOM 1027 C CA . ASP A 1 130 ? -1.329 -11.990 3.270 1.00 92.25 130 ASP A CA 1
ATOM 1028 C C . ASP A 1 130 ? -1.003 -11.304 4.618 1.00 92.25 130 ASP A C 1
ATOM 1030 O O . ASP A 1 130 ? -0.657 -11.947 5.613 1.00 92.25 130 ASP A O 1
ATOM 1034 N N . GLY A 1 131 ? -1.089 -9.970 4.638 1.00 89.94 131 GLY A N 1
ATOM 1035 C CA . GLY A 1 131 ? -0.846 -9.152 5.829 1.00 89.94 131 GLY A CA 1
ATOM 1036 C C . GLY A 1 131 ? 0.628 -8.955 6.202 1.00 89.94 131 GLY A C 1
ATOM 1037 O O . GLY A 1 131 ? 0.906 -8.469 7.300 1.00 89.94 131 GLY A O 1
ATOM 1038 N N . VAL A 1 132 ? 1.559 -9.315 5.314 1.00 92.12 132 VAL A N 1
ATOM 1039 C CA . VAL A 1 132 ? 3.003 -9.073 5.454 1.00 92.12 132 VAL A CA 1
ATOM 1040 C C . VAL A 1 132 ? 3.465 -8.145 4.339 1.00 92.12 132 VAL A C 1
ATOM 1042 O O . VAL A 1 132 ? 3.145 -8.386 3.178 1.00 92.12 132 VAL A O 1
ATOM 1045 N N . ILE A 1 133 ? 4.215 -7.094 4.668 1.00 92.06 133 ILE A N 1
ATOM 1046 C CA . ILE A 1 133 ? 4.775 -6.190 3.658 1.00 92.06 133 ILE A CA 1
ATOM 1047 C C . ILE A 1 133 ? 5.723 -6.966 2.744 1.00 92.06 133 ILE A C 1
ATOM 1049 O O . ILE A 1 133 ? 6.620 -7.661 3.207 1.00 92.06 133 ILE A O 1
ATOM 1053 N N . GLN A 1 134 ? 5.497 -6.841 1.442 1.00 92.81 134 GLN A N 1
ATOM 1054 C CA . GLN A 1 134 ? 6.272 -7.463 0.386 1.00 92.81 134 GLN A CA 1
ATOM 1055 C C . GLN A 1 134 ? 7.003 -6.354 -0.390 1.00 92.81 134 GLN A C 1
ATOM 1057 O O . GLN A 1 134 ? 6.393 -5.717 -1.253 1.00 92.81 134 GLN A O 1
ATOM 1062 N N . PRO A 1 135 ? 8.293 -6.113 -0.098 1.00 91.62 135 PRO A N 1
ATOM 1063 C CA . PRO A 1 135 ? 9.060 -5.055 -0.741 1.00 91.62 135 PRO A CA 1
ATOM 1064 C C . PRO A 1 135 ? 9.274 -5.348 -2.230 1.00 91.62 135 PRO A C 1
ATOM 1066 O O . PRO A 1 135 ? 9.323 -6.510 -2.663 1.00 91.62 135 PRO A O 1
ATOM 1069 N N . PHE A 1 136 ? 9.394 -4.284 -3.021 1.00 91.88 136 PHE A N 1
ATOM 1070 C CA . PHE A 1 136 ? 9.614 -4.351 -4.462 1.00 91.88 136 PHE A CA 1
ATOM 1071 C C . PHE A 1 136 ? 10.359 -3.118 -4.975 1.00 91.88 136 PHE A C 1
ATOM 1073 O O . PHE A 1 136 ? 10.383 -2.075 -4.330 1.00 91.88 136 PHE A O 1
ATOM 1080 N N . GLU A 1 137 ? 10.914 -3.238 -6.175 1.00 90.75 137 GLU A N 1
ATOM 1081 C CA . GLU A 1 137 ? 11.469 -2.131 -6.950 1.00 90.75 137 GLU A CA 1
ATOM 1082 C C . GLU A 1 137 ? 10.828 -2.092 -8.336 1.00 90.75 137 GLU A C 1
ATOM 1084 O O . GLU A 1 137 ? 10.483 -3.132 -8.909 1.00 90.75 137 GLU A O 1
ATOM 1089 N N . ILE A 1 138 ? 10.716 -0.893 -8.901 1.00 89.31 138 ILE A N 1
ATOM 1090 C CA . ILE A 1 138 ? 10.355 -0.706 -10.306 1.00 89.31 138 ILE A CA 1
ATOM 1091 C C . ILE A 1 138 ? 11.651 -0.648 -11.107 1.00 89.31 138 ILE A C 1
ATOM 1093 O O . ILE A 1 138 ? 12.582 0.074 -10.761 1.00 89.31 138 ILE A O 1
ATOM 1097 N N . LEU A 1 139 ? 11.726 -1.427 -12.175 1.00 91.94 139 LEU A N 1
ATOM 1098 C CA . LEU A 1 139 ? 12.871 -1.490 -13.068 1.00 91.94 139 LEU A CA 1
ATOM 1099 C C . LEU A 1 139 ? 12.514 -0.874 -14.414 1.00 91.94 139 LEU A C 1
ATOM 1101 O O . LEU A 1 139 ? 11.420 -1.105 -14.924 1.00 91.94 139 LEU A O 1
ATOM 1105 N N . PHE A 1 140 ? 13.466 -0.170 -15.017 1.00 90.44 140 PHE A N 1
ATOM 1106 C CA . PHE A 1 140 ? 13.391 0.293 -16.399 1.00 90.44 140 PHE A CA 1
ATOM 1107 C C . PHE A 1 140 ? 14.507 -0.341 -17.230 1.00 90.44 140 PHE A C 1
ATOM 1109 O O . PHE A 1 140 ? 15.680 -0.271 -16.855 1.00 90.44 140 PHE A O 1
ATOM 1116 N N . THR A 1 141 ? 14.151 -0.921 -18.377 1.00 91.94 141 THR A N 1
ATOM 1117 C CA . THR A 1 141 ? 15.106 -1.489 -19.338 1.00 91.94 141 THR A CA 1
ATOM 1118 C C . THR A 1 141 ? 15.256 -0.573 -20.555 1.00 91.94 141 THR A C 1
ATOM 1120 O O . THR A 1 141 ? 14.328 -0.391 -21.343 1.00 91.94 141 THR A O 1
ATOM 1123 N N . GLY A 1 142 ? 16.441 0.017 -20.722 1.00 87.69 142 GLY A N 1
ATOM 1124 C CA . GLY A 1 142 ? 16.755 0.872 -21.869 1.00 87.69 142 GLY A CA 1
ATOM 1125 C C . GLY A 1 142 ? 16.951 0.090 -23.173 1.00 87.69 142 GLY A C 1
ATOM 1126 O O . GLY A 1 142 ? 17.105 -1.127 -23.171 1.00 87.69 142 GLY A O 1
ATOM 1127 N N . ASP A 1 143 ? 17.030 0.801 -24.304 1.00 86.75 143 ASP A N 1
ATOM 1128 C CA . ASP A 1 143 ? 17.266 0.205 -25.638 1.00 86.75 143 ASP A CA 1
ATOM 1129 C C . ASP A 1 143 ? 18.615 -0.524 -25.775 1.00 86.75 143 ASP A C 1
ATOM 1131 O O . ASP A 1 143 ? 18.859 -1.236 -26.745 1.00 86.75 143 ASP A O 1
ATOM 1135 N N . ASN A 1 144 ? 19.519 -0.311 -24.822 1.00 90.50 144 ASN A N 1
ATOM 1136 C CA . ASN A 1 144 ? 20.815 -0.974 -24.722 1.00 90.50 144 ASN A CA 1
ATOM 1137 C C . ASN A 1 144 ? 20.773 -2.240 -23.845 1.00 90.50 144 ASN A C 1
ATOM 1139 O O . ASN A 1 144 ? 21.834 -2.715 -23.442 1.00 90.50 144 ASN A O 1
ATOM 1143 N N . ASP A 1 145 ? 19.574 -2.731 -23.509 1.00 88.50 145 ASP A N 1
ATOM 1144 C CA . ASP A 1 145 ? 19.303 -3.851 -22.598 1.00 88.50 145 ASP A CA 1
ATOM 1145 C C . ASP A 1 145 ? 19.841 -3.650 -21.168 1.00 88.50 145 ASP A C 1
ATOM 1147 O O . ASP A 1 145 ? 19.865 -4.577 -20.352 1.00 88.50 145 ASP A O 1
ATOM 1151 N N . ILE A 1 146 ? 20.260 -2.429 -20.821 1.00 91.06 146 ILE A N 1
ATOM 1152 C CA . ILE A 1 146 ? 20.661 -2.098 -19.458 1.00 91.06 146 ILE A CA 1
ATOM 1153 C C . ILE A 1 146 ? 19.400 -1.853 -18.643 1.00 91.06 146 ILE A C 1
ATOM 1155 O O . ILE A 1 146 ? 18.567 -1.015 -18.988 1.00 91.06 146 ILE A O 1
ATOM 1159 N N . THR A 1 147 ? 19.291 -2.587 -17.540 1.00 92.19 147 THR A N 1
ATOM 1160 C CA . THR A 1 147 ? 18.203 -2.438 -16.578 1.00 92.19 147 THR A CA 1
ATOM 1161 C C . THR A 1 147 ? 18.685 -1.653 -15.369 1.00 92.19 147 THR A C 1
ATOM 1163 O O . THR A 1 147 ? 19.723 -1.979 -14.790 1.00 92.19 147 THR A O 1
ATOM 1166 N N . VAL A 1 148 ? 17.928 -0.629 -14.994 1.00 89.94 148 VAL A N 1
ATOM 1167 C CA . VAL A 1 148 ? 18.185 0.215 -13.823 1.00 89.94 148 VAL A CA 1
ATOM 1168 C C . VAL A 1 148 ? 16.976 0.198 -12.898 1.00 89.94 148 VAL A C 1
ATOM 1170 O O . VAL A 1 148 ? 15.850 0.001 -13.356 1.00 89.94 148 VAL A O 1
ATOM 1173 N N . VAL A 1 149 ? 17.212 0.397 -11.601 1.00 89.06 149 VAL A N 1
ATOM 1174 C CA . VAL A 1 149 ? 16.129 0.693 -10.658 1.00 89.06 149 VAL A CA 1
ATOM 1175 C C . VAL A 1 149 ? 15.640 2.100 -10.965 1.00 89.06 149 VAL A C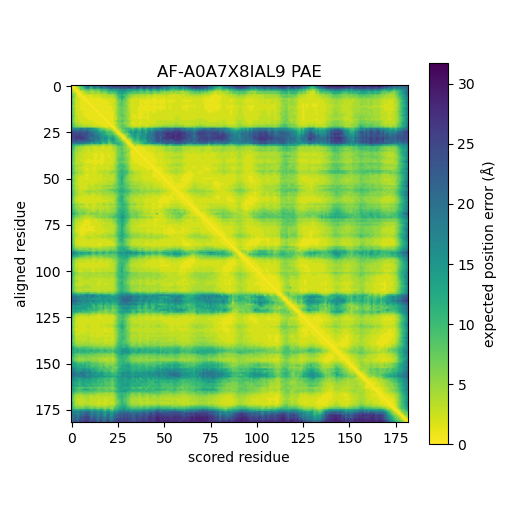 1
ATOM 1177 O O . VAL A 1 149 ? 16.442 3.029 -11.076 1.00 89.06 149 VAL A O 1
ATOM 1180 N N . LEU A 1 150 ? 14.337 2.221 -11.171 1.00 83.88 150 LEU A N 1
ATOM 1181 C CA . LEU A 1 150 ? 13.681 3.488 -11.397 1.00 83.88 150 LEU A CA 1
ATOM 1182 C C . LEU A 1 150 ? 13.471 4.153 -10.040 1.00 83.88 150 LEU A C 1
ATOM 1184 O O . LEU A 1 150 ? 12.703 3.667 -9.212 1.00 83.88 150 LEU A O 1
ATOM 1188 N N . ASP A 1 151 ? 14.176 5.254 -9.834 1.00 77.81 151 ASP A N 1
ATOM 1189 C CA . ASP A 1 151 ? 13.890 6.173 -8.746 1.00 77.81 151 ASP A CA 1
ATOM 1190 C C . ASP A 1 151 ? 12.614 6.951 -9.119 1.00 77.81 151 ASP A C 1
ATOM 1192 O O . ASP A 1 151 ? 12.506 7.478 -10.228 1.00 77.81 151 ASP A O 1
ATOM 1196 N N . LYS A 1 152 ? 11.605 6.932 -8.245 1.00 72.94 152 LYS A N 1
ATOM 1197 C CA . LYS A 1 152 ? 10.313 7.582 -8.503 1.00 72.94 152 LYS A CA 1
ATOM 1198 C C . LYS A 1 152 ? 10.386 9.091 -8.283 1.00 72.94 152 LYS A C 1
ATOM 1200 O O . LYS A 1 152 ? 9.612 9.808 -8.908 1.00 72.94 152 LYS A O 1
ATOM 1205 N N . ASP A 1 153 ? 11.342 9.574 -7.496 1.00 67.69 153 ASP A N 1
ATOM 1206 C CA . ASP A 1 153 ? 11.459 10.992 -7.140 1.00 67.69 153 ASP A CA 1
ATOM 1207 C C . ASP A 1 153 ? 12.089 11.823 -8.263 1.00 67.69 153 ASP A C 1
ATOM 1209 O O . ASP A 1 153 ? 11.971 13.049 -8.300 1.00 67.69 153 ASP A O 1
ATOM 1213 N N . ILE A 1 154 ? 12.721 11.150 -9.229 1.00 68.00 154 ILE A N 1
ATOM 1214 C CA . ILE A 1 154 ? 13.238 11.764 -10.458 1.00 68.00 154 ILE A CA 1
ATOM 1215 C C . ILE A 1 154 ? 12.228 11.744 -11.614 1.00 68.00 154 ILE A C 1
ATOM 1217 O O . ILE A 1 154 ? 12.532 12.274 -12.682 1.00 68.00 154 ILE A O 1
ATOM 1221 N N . ILE A 1 155 ? 11.063 11.111 -11.435 1.00 71.25 155 ILE A N 1
ATOM 1222 C CA . ILE A 1 155 ? 10.006 11.063 -12.448 1.00 71.25 155 ILE A CA 1
ATOM 1223 C C . ILE A 1 155 ? 9.148 12.311 -12.307 1.00 71.25 155 ILE A C 1
ATOM 1225 O O . ILE A 1 155 ? 8.513 12.544 -11.280 1.00 71.25 155 ILE A O 1
ATOM 1229 N N . ASP A 1 156 ? 9.076 13.084 -13.378 1.00 67.69 156 ASP A N 1
ATOM 1230 C CA . ASP A 1 156 ? 8.282 14.302 -13.447 1.00 67.69 156 ASP A CA 1
ATOM 1231 C C . ASP A 1 156 ? 7.254 14.258 -14.587 1.00 67.69 156 ASP A C 1
ATOM 1233 O O . ASP A 1 156 ? 7.107 13.272 -15.317 1.00 67.69 156 ASP A O 1
ATOM 1237 N N . GLU A 1 157 ? 6.515 15.357 -14.736 1.00 65.50 157 GLU A N 1
ATOM 1238 C CA . GLU A 1 157 ? 5.513 15.531 -15.790 1.00 65.50 157 GLU A CA 1
ATOM 1239 C C . GLU A 1 157 ? 6.110 15.485 -17.213 1.00 65.50 157 GLU A C 1
ATOM 1241 O O . GLU A 1 157 ? 5.365 15.285 -18.173 1.00 65.50 157 GLU A O 1
ATOM 1246 N N . GLU A 1 158 ? 7.430 15.652 -17.373 1.00 69.19 158 GLU A N 1
ATOM 1247 C CA . GLU A 1 158 ? 8.122 15.583 -18.668 1.00 69.19 158 GLU A CA 1
ATOM 1248 C C . GLU A 1 158 ? 8.543 14.150 -19.037 1.00 69.19 158 GLU A C 1
ATOM 1250 O O . GLU A 1 158 ? 8.905 13.879 -20.188 1.00 69.19 158 GLU A O 1
ATOM 1255 N N . THR A 1 159 ? 8.466 13.209 -18.093 1.00 74.56 159 THR A N 1
ATOM 1256 C CA . THR A 1 159 ? 8.839 11.810 -18.312 1.00 74.56 159 THR A CA 1
ATOM 1257 C C . THR A 1 159 ? 7.796 11.092 -19.183 1.00 74.56 159 THR A C 1
ATOM 1259 O O . THR A 1 159 ? 6.637 10.942 -18.793 1.00 74.56 159 THR A O 1
ATOM 1262 N N . ASP A 1 160 ? 8.205 10.589 -20.359 1.00 77.56 160 ASP A N 1
ATOM 1263 C CA . ASP A 1 160 ? 7.346 9.812 -21.276 1.00 77.56 160 ASP A CA 1
ATOM 1264 C C . ASP A 1 160 ? 7.096 8.385 -20.761 1.00 77.56 160 ASP A C 1
ATOM 1266 O O . ASP A 1 160 ? 7.561 7.385 -21.316 1.00 77.56 160 ASP A O 1
ATOM 1270 N N . LEU A 1 161 ? 6.330 8.281 -19.678 1.00 75.81 161 LEU A N 1
ATOM 1271 C CA . LEU A 1 161 ? 5.997 6.998 -19.068 1.00 75.81 161 LEU A CA 1
ATOM 1272 C C . LEU A 1 161 ? 5.207 6.094 -20.001 1.00 75.81 161 LEU A C 1
ATOM 1274 O O . LEU A 1 161 ? 5.398 4.879 -19.976 1.00 75.81 161 LEU A O 1
ATOM 1278 N N . LYS A 1 162 ? 4.391 6.677 -20.882 1.00 78.81 162 LYS A N 1
ATOM 1279 C CA . LYS A 1 162 ? 3.663 5.937 -21.911 1.00 78.81 162 LYS A CA 1
ATOM 1280 C C . LYS A 1 162 ? 4.609 5.215 -22.865 1.00 78.81 162 LYS A C 1
ATOM 1282 O O . LYS A 1 162 ? 4.407 4.036 -23.162 1.00 78.81 162 LYS A O 1
ATOM 1287 N N . GLY A 1 163 ? 5.655 5.902 -23.321 1.00 81.44 163 GLY A N 1
ATOM 1288 C CA . GLY A 1 163 ? 6.732 5.313 -24.113 1.00 81.44 163 GLY A CA 1
ATOM 1289 C C . GLY A 1 163 ? 7.549 4.271 -23.341 1.00 81.44 163 GLY A C 1
ATOM 1290 O O . GLY A 1 163 ? 8.055 3.316 -23.936 1.00 81.44 163 GLY A O 1
ATOM 1291 N N . MET A 1 164 ? 7.631 4.405 -22.014 1.00 84.19 164 MET A N 1
ATOM 1292 C CA . MET A 1 164 ? 8.367 3.492 -21.136 1.00 84.19 164 MET A CA 1
ATOM 1293 C C . MET A 1 164 ? 7.574 2.249 -20.709 1.00 84.19 164 MET A C 1
ATOM 1295 O O . MET A 1 164 ? 8.211 1.265 -20.359 1.00 84.19 164 MET A O 1
ATOM 1299 N N . GLN A 1 165 ? 6.235 2.234 -20.771 1.00 82.44 165 GLN A N 1
ATOM 1300 C CA . GLN A 1 165 ? 5.372 1.159 -20.235 1.00 82.44 165 GLN A CA 1
ATOM 1301 C C . GLN A 1 165 ? 5.852 -0.265 -20.561 1.00 82.44 165 GLN A C 1
ATOM 1303 O O . GLN A 1 165 ? 5.981 -1.110 -19.682 1.00 82.44 165 GLN A O 1
ATOM 1308 N N . SER A 1 166 ? 6.182 -0.529 -21.829 1.00 87.44 166 SER A N 1
ATOM 1309 C CA . SER A 1 166 ? 6.651 -1.854 -22.284 1.00 87.44 166 SER A CA 1
ATOM 1310 C C . SER A 1 166 ? 8.048 -2.259 -21.788 1.00 87.44 166 SER A C 1
ATOM 1312 O O . SER A 1 166 ? 8.496 -3.373 -22.046 1.00 87.44 166 SER A O 1
ATOM 1314 N N . ARG A 1 167 ? 8.740 -1.341 -21.113 1.00 89.25 167 ARG A N 1
ATOM 1315 C CA . ARG A 1 167 ? 10.111 -1.451 -20.603 1.00 89.25 167 ARG A CA 1
ATOM 1316 C C . ARG A 1 167 ? 10.166 -1.384 -19.079 1.00 89.25 167 ARG A C 1
ATOM 1318 O O . ARG A 1 167 ? 11.258 -1.453 -18.516 1.00 89.25 167 ARG A O 1
ATOM 1325 N N . LEU A 1 168 ? 9.015 -1.206 -18.431 1.00 90.44 168 LEU A N 1
ATOM 1326 C CA . LEU A 1 168 ? 8.887 -1.247 -16.986 1.00 90.44 168 LEU A CA 1
ATOM 1327 C C . LEU A 1 168 ? 8.623 -2.680 -16.529 1.00 90.44 168 LEU A C 1
ATOM 1329 O O . LEU A 1 168 ? 7.889 -3.433 -17.166 1.00 90.44 168 LEU A O 1
ATOM 1333 N N . SER A 1 169 ? 9.221 -3.057 -15.408 1.00 92.38 169 SER A N 1
ATOM 1334 C CA . SER A 1 169 ? 8.935 -4.326 -14.736 1.00 92.38 169 SER A CA 1
ATOM 1335 C C . SER A 1 169 ? 9.069 -4.174 -13.228 1.00 92.38 169 SER A C 1
ATOM 1337 O O . SER A 1 169 ? 9.679 -3.222 -12.748 1.00 92.38 169 SER A O 1
ATOM 1339 N N . VAL A 1 170 ? 8.487 -5.105 -12.476 1.00 92.88 170 VAL A N 1
ATOM 1340 C CA . VAL A 1 170 ? 8.577 -5.129 -11.014 1.00 92.88 170 VAL A CA 1
ATOM 1341 C C . VAL A 1 170 ? 9.559 -6.213 -10.595 1.00 92.88 170 VAL A C 1
ATOM 1343 O O . VAL A 1 170 ? 9.487 -7.350 -11.064 1.00 92.88 170 VAL A O 1
ATOM 1346 N N . ARG A 1 171 ? 10.476 -5.872 -9.690 1.00 94.31 171 ARG A N 1
ATOM 1347 C CA . ARG A 1 171 ? 11.343 -6.834 -9.008 1.00 94.31 171 ARG A CA 1
ATOM 1348 C C . ARG A 1 171 ? 10.917 -6.951 -7.557 1.00 94.31 171 ARG A C 1
ATOM 1350 O O . ARG A 1 171 ? 11.109 -6.027 -6.778 1.00 94.31 171 ARG A O 1
ATOM 1357 N N . TRP A 1 172 ? 10.380 -8.108 -7.191 1.00 93.88 172 TRP A N 1
ATOM 1358 C CA . TRP A 1 172 ? 10.062 -8.430 -5.804 1.00 93.88 172 TRP A CA 1
ATOM 1359 C C . TRP A 1 172 ? 11.336 -8.712 -5.016 1.00 93.88 172 TRP A C 1
ATOM 1361 O O . TRP A 1 172 ? 12.1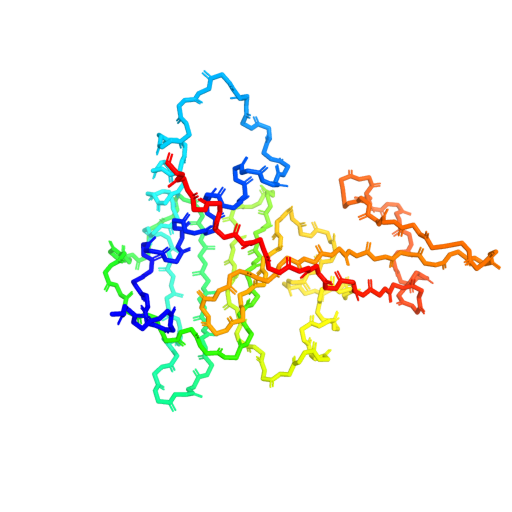67 -9.527 -5.428 1.00 93.88 172 TRP A O 1
ATOM 1371 N N . LEU A 1 173 ? 11.477 -8.034 -3.885 1.00 91.44 173 LEU A N 1
ATOM 1372 C CA . LEU A 1 173 ? 12.596 -8.202 -2.973 1.00 91.44 173 LEU A CA 1
ATOM 1373 C C . LEU A 1 173 ? 12.290 -9.313 -1.957 1.00 91.44 173 LEU A C 1
ATOM 1375 O O . LEU A 1 173 ? 11.123 -9.627 -1.706 1.00 91.44 173 LEU A O 1
ATOM 1379 N N . PRO A 1 174 ? 13.312 -9.969 -1.387 1.00 87.69 174 PRO A N 1
ATOM 1380 C CA . PRO A 1 174 ? 13.083 -10.882 -0.275 1.00 87.69 174 PRO A CA 1
ATOM 1381 C C . PRO A 1 174 ? 12.402 -10.136 0.879 1.00 87.69 174 PRO A C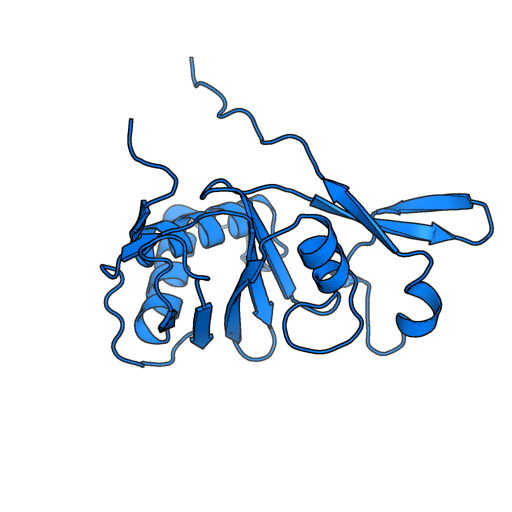 1
ATOM 1383 O O . PRO A 1 174 ? 12.676 -8.960 1.105 1.00 87.69 174 PRO A O 1
ATOM 1386 N N . LEU A 1 175 ? 11.518 -10.827 1.603 1.00 82.69 175 LEU A N 1
ATOM 1387 C CA . LEU A 1 175 ? 11.023 -10.319 2.880 1.00 82.69 175 LEU A CA 1
ATOM 1388 C C . LEU A 1 175 ? 12.230 -10.113 3.793 1.00 82.69 175 LEU A C 1
ATOM 1390 O O . LEU A 1 175 ? 13.071 -11.012 3.890 1.00 82.69 175 LEU A O 1
ATOM 1394 N N . GLU A 1 176 ? 12.320 -8.954 4.436 1.00 68.81 176 GLU A N 1
ATOM 1395 C CA . GLU A 1 176 ? 13.325 -8.756 5.471 1.00 68.81 176 GLU A CA 1
ATOM 1396 C C . GLU A 1 176 ? 13.066 -9.791 6.568 1.00 68.81 176 GLU A C 1
ATOM 1398 O O . GLU A 1 176 ? 11.949 -9.922 7.080 1.00 68.81 176 GLU A O 1
ATOM 1403 N N . GLU A 1 177 ? 14.071 -10.614 6.866 1.00 54.53 177 GLU A N 1
ATOM 1404 C CA . GLU A 1 177 ? 14.005 -11.447 8.057 1.00 54.53 177 GLU A CA 1
ATOM 1405 C C . GLU A 1 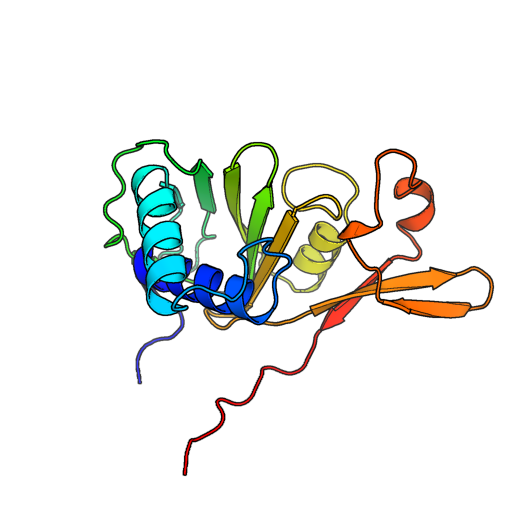177 ? 13.967 -10.479 9.238 1.00 54.53 177 GLU A C 1
ATOM 1407 O O . GLU A 1 177 ? 14.839 -9.617 9.327 1.00 54.53 177 GLU A O 1
ATOM 1412 N N . GLU A 1 178 ? 12.972 -10.601 10.128 1.00 50.31 178 GLU A N 1
ATOM 1413 C CA . GLU A 1 178 ? 13.051 -9.964 11.444 1.00 50.31 178 GLU A CA 1
ATOM 1414 C C . GLU A 1 178 ? 14.439 -10.301 11.992 1.00 50.31 178 GLU A C 1
ATOM 1416 O O . GLU A 1 178 ? 14.725 -11.479 12.253 1.00 50.31 178 GLU A O 1
ATOM 1421 N N . GLU A 1 179 ? 15.320 -9.301 12.102 1.00 41.81 179 GLU A N 1
ATOM 1422 C CA . GLU A 1 179 ? 16.569 -9.457 12.825 1.00 41.81 179 GLU A CA 1
ATOM 1423 C C . GLU A 1 179 ? 16.159 -9.915 14.220 1.00 41.81 179 GLU A C 1
ATOM 1425 O O . GLU A 1 179 ? 15.651 -9.147 15.035 1.00 41.81 179 GLU A O 1
ATOM 1430 N N . LYS A 1 180 ? 16.283 -11.219 14.475 1.00 35.53 180 LYS A N 1
ATOM 1431 C CA . LYS A 1 180 ? 16.112 -11.768 15.810 1.00 35.53 180 LYS A CA 1
ATOM 1432 C C . LYS A 1 180 ? 17.254 -11.189 16.617 1.00 35.53 180 LYS A C 1
ATOM 1434 O O . LYS A 1 180 ? 18.353 -11.744 16.591 1.00 35.53 180 LYS A O 1
ATOM 1439 N N . GLU A 1 181 ? 16.991 -10.064 17.273 1.00 38.56 181 GLU A N 1
ATOM 1440 C CA . GLU A 1 181 ? 17.857 -9.509 18.299 1.00 38.56 181 GLU A CA 1
ATOM 1441 C C . GLU A 1 181 ? 18.256 -10.664 19.230 1.00 38.56 181 GLU A C 1
ATOM 1443 O O . GLU A 1 181 ? 17.406 -11.336 19.826 1.00 38.56 181 GLU A O 1
ATOM 1448 N N . GLN A 1 182 ? 19.556 -10.970 19.237 1.00 32.50 182 GLN A N 1
ATOM 1449 C CA . GLN A 1 182 ? 20.181 -11.887 20.188 1.00 32.50 182 GLN A CA 1
ATOM 1450 C C . GLN A 1 182 ? 20.402 -11.186 21.522 1.00 32.50 182 GLN A C 1
ATOM 1452 O O . GLN A 1 182 ? 20.815 -10.005 21.500 1.00 32.50 182 GLN A O 1
#

Sequence (182 aa):
MSDLRTKTLREFLQQVAEYSYDHGDYNVIKDTIKEKEVEKFVESYIAGAEILKDGKDGKPVTIRGKAGDDKGSTGDEVLFCHDYLLYDLTGQSGEWVVVTFTSLEDVEKHIISEGGYLNVYCTEMIVMKDGVIQPFEILFTGDNDITVVLDKDIIDEETDLKGMQSRLSVRWLPLEEEEKEQ

pLDDT: mean 83.1, std 14.73, range [32.5, 96.69]

Foldseek 3Di:
DPQLQKAFQLRLLLVVLLCCVVPAPDPPPPPDDSVVSSVLRSVQWQQFKDFPDQCPPNDKTKIKGAGNDGPPGDRRRMHRRAAKWKWFAAPVGRIIMIIDDNDPVVLFCQ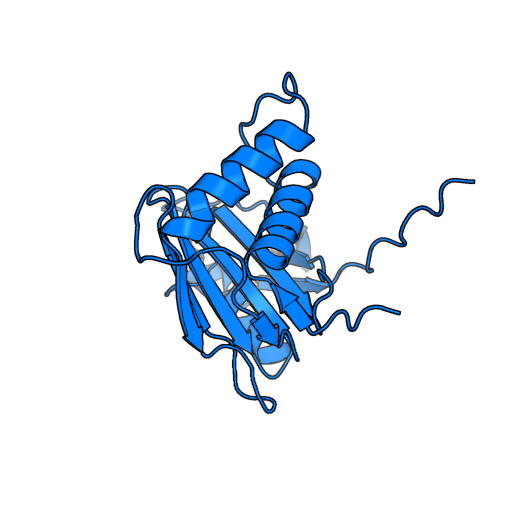CLDDDDGRHLLTRDIWMDHSNHTWDKFKWFQDPVRDIDTDDSVPDDPPDPSVVRSVRIGMGTDDRPDPPPDD

Nearest PDB structures (foldseek):
  5xy3-assembly1_H  TM=1.407E-01  e=9.394E-01  Trichomonas vaginalis